Protein AF-A0A699ZB47-F1 (afdb_monomer)

Radius of gyration: 24.69 Å; Cα contacts (8 Å, |Δi|>4): 297; chains: 1; bounding box: 41×116×51 Å

Mean predicted aligned error: 14.56 Å

InterPro domains:
  IPR005161 Ku70/Ku80, N-terminal alpha/beta [PF03731] (96-243)
  IPR036465 von Willebrand factor A-like domain superfamily [G3DSA:3.40.50.410] (2-252)
  IPR036465 von Willebrand factor A-like domain superfamily [SSF53300] (8-45)
  IPR036465 von Willebrand factor A-like domain superfamily [SSF53300] (93-237)

Secondary structure (DSSP, 8-state):
---PPPTTS-PPPHHHHHHHHHHHHHHHHHHTT----EEEEEESBSS--SSTT----S--------------------PPP--S--SSSHHHHT---TTEEEEEEEE---HHHHHHHHH--HHHIIIII-B----SSHHHHHHHHHHHHHHHHHHHHHHHHHHHTT-SS-TT--EEEEEEES-S-TTTT--HHHHHHHHTTHHHHHHTTEEEEEEEGGGGTS---GGGTHHHHHHTS--TTTTS-PPP---------------

Foldseek 3Di:
DDPDDDPDDPDQDLLNVVLVVVLVVLVVQVVVVHPFWDWDKDFQKPDADLFQPDPPDDDDDDDDDDDDDDDDDDDDDDDDDPPPPPPFGVVSNVDPLQRMYTNGATDRRDPVSSVSSVPCDPVNCCVRINHLDQDPDDVSNLVSLVRLLSRLLSVLVVLLSSLVVPPPPDPDDAAEAEEEDQDLASNPPHDPVSLVSSLVSLVSCQVVLYQYHYDNSCVVPDPHHNVNRVVSSNVSHDHPVPSPPDPDCPDDDDDPDDDDDDD

pLDDT: mean 71.91, std 24.08, range [27.64, 96.56]

Nearest PDB structures (foldseek):
  7z6o-assembly1_A  TM=7.755E-01  e=4.680E-06  Homo sapiens
  6gym-assembly1_4  TM=5.882E-01  e=8.753E-01  Saccharomyces cerevisiae S288C

Structure (mmCIF, N/CA/C/O backbone):
data_AF-A0A699ZB47-F1
#
_entry.id   AF-A0A699ZB47-F1
#
loop_
_atom_site.group_PDB
_atom_site.id
_atom_site.type_symbol
_atom_site.label_atom_id
_atom_site.label_alt_id
_atom_site.label_comp_id
_atom_site.label_asym_id
_atom_site.label_entity_id
_atom_site.label_seq_id
_atom_site.pdbx_PDB_ins_code
_atom_site.Cartn_x
_atom_site.Cartn_y
_atom_site.Cartn_z
_atom_site.occupancy
_atom_site.B_iso_or_equiv
_atom_site.auth_seq_id
_atom_site.auth_comp_id
_atom_site.auth_asym_id
_atom_site.auth_atom_id
_atom_site.pdbx_PDB_model_num
ATOM 1 N N . MET A 1 1 ? -0.821 2.221 -10.371 1.00 46.12 1 MET A N 1
ATOM 2 C CA . MET A 1 1 ? -1.978 1.307 -10.329 1.00 46.12 1 MET A CA 1
ATOM 3 C C . MET A 1 1 ? -2.666 1.444 -11.663 1.00 46.12 1 MET A C 1
ATOM 5 O O . MET A 1 1 ? -3.006 2.562 -12.029 1.00 46.12 1 MET A O 1
ATOM 9 N N . ASP A 1 2 ? -2.734 0.370 -12.435 1.00 39.12 2 ASP A N 1
ATOM 10 C CA . ASP A 1 2 ? -3.211 0.452 -13.816 1.00 39.12 2 ASP A CA 1
ATOM 11 C C . ASP A 1 2 ? -4.747 0.450 -13.833 1.00 39.12 2 ASP A C 1
ATOM 13 O O . ASP A 1 2 ? -5.367 -0.376 -13.157 1.00 39.12 2 ASP A O 1
ATOM 17 N N . VAL A 1 3 ? -5.350 1.418 -14.527 1.00 47.44 3 VAL A N 1
ATOM 18 C CA . VAL A 1 3 ? -6.816 1.627 -14.600 1.00 47.44 3 VAL A CA 1
ATOM 19 C C . VAL A 1 3 ? -7.321 1.429 -16.038 1.00 47.44 3 VAL A C 1
ATOM 21 O O . VAL A 1 3 ? -8.485 1.681 -16.331 1.00 47.44 3 VAL A O 1
ATOM 24 N N . LEU A 1 4 ?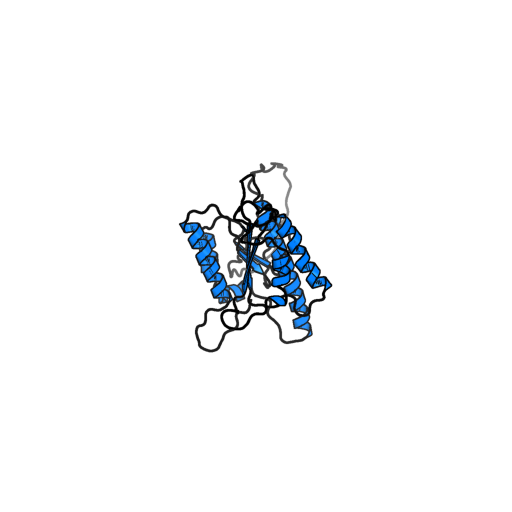 -6.473 0.972 -16.964 1.00 45.16 4 LEU A N 1
ATOM 25 C CA . LEU A 1 4 ? -6.870 0.879 -18.364 1.00 45.16 4 LEU A CA 1
ATOM 26 C C . LEU A 1 4 ? -7.748 -0.339 -18.667 1.00 45.16 4 LEU A C 1
ATOM 28 O O . LEU A 1 4 ? -7.496 -1.465 -18.241 1.00 45.16 4 LEU A O 1
ATOM 32 N N . ALA A 1 5 ? -8.807 -0.008 -19.401 1.00 41.84 5 ALA A N 1
ATOM 33 C CA . ALA A 1 5 ? -9.946 -0.811 -19.780 1.00 41.84 5 ALA A CA 1
ATOM 34 C C . ALA A 1 5 ? -9.561 -1.983 -20.687 1.00 41.84 5 ALA A C 1
ATOM 36 O O . ALA A 1 5 ? -8.857 -1.811 -21.681 1.00 41.84 5 ALA A O 1
ATOM 37 N N . GLY A 1 6 ? -10.087 -3.159 -20.352 1.00 35.66 6 GLY A N 1
ATOM 38 C CA . GLY A 1 6 ? -10.377 -4.176 -21.351 1.00 35.66 6 GLY A CA 1
ATOM 39 C C . GLY A 1 6 ? -11.653 -3.782 -22.088 1.00 35.66 6 GLY A C 1
ATOM 40 O O . GLY A 1 6 ? -12.606 -3.312 -21.465 1.00 35.66 6 GLY A O 1
ATOM 41 N N . ASP A 1 7 ? -11.637 -3.938 -23.406 1.00 39.62 7 ASP A N 1
ATOM 42 C CA . ASP A 1 7 ? -12.801 -3.805 -24.274 1.00 39.62 7 ASP A CA 1
ATOM 43 C C . ASP A 1 7 ? -13.998 -4.604 -23.723 1.00 39.62 7 ASP A C 1
ATOM 45 O O . ASP A 1 7 ? -13.881 -5.799 -23.473 1.00 39.62 7 ASP A O 1
ATOM 49 N N . GLU A 1 8 ? -15.127 -3.917 -23.533 1.00 43.22 8 GLU A N 1
ATOM 50 C CA . GLU A 1 8 ? -16.510 -4.433 -23.485 1.00 43.22 8 GLU A CA 1
ATOM 51 C C . GLU A 1 8 ? -16.790 -5.773 -22.762 1.00 43.22 8 GLU A C 1
ATOM 53 O O . GLU A 1 8 ? -17.693 -6.514 -23.148 1.00 43.22 8 GLU A O 1
ATOM 58 N N . ASP A 1 9 ? -16.105 -6.035 -21.651 1.00 41.41 9 ASP A N 1
ATOM 59 C CA . ASP A 1 9 ? -16.532 -6.990 -20.624 1.00 41.41 9 ASP A CA 1
ATOM 60 C C . ASP A 1 9 ? -16.293 -6.312 -19.266 1.00 41.41 9 ASP A C 1
ATOM 62 O O . ASP A 1 9 ? -15.168 -5.908 -18.967 1.00 41.41 9 ASP A O 1
ATOM 66 N N . GLU A 1 10 ? -17.353 -6.082 -18.481 1.00 46.50 10 GLU A N 1
ATOM 67 C CA . GLU A 1 10 ? -17.357 -5.330 -17.210 1.00 46.50 10 GLU A CA 1
ATOM 68 C C . GLU A 1 10 ? -16.556 -6.056 -16.105 1.00 46.50 10 GLU A C 1
ATOM 70 O O . GLU A 1 10 ? -17.083 -6.504 -15.087 1.00 46.50 10 GLU A O 1
ATOM 75 N N . GLY A 1 11 ? -15.248 -6.201 -16.302 1.00 56.66 11 GLY A N 1
ATOM 76 C CA . GLY A 1 11 ? -14.313 -6.716 -15.320 1.00 56.66 11 GLY A CA 1
ATOM 77 C C . GLY A 1 11 ? -13.978 -5.650 -14.282 1.00 56.66 11 GLY A C 1
ATOM 78 O O . GLY A 1 11 ? -13.599 -4.524 -14.608 1.00 56.66 11 GLY A O 1
ATOM 79 N N . GLN A 1 12 ? -14.076 -6.011 -13.004 1.00 73.44 12 GLN A N 1
ATOM 80 C CA . GLN A 1 12 ? -13.610 -5.174 -11.902 1.00 73.44 12 GLN A CA 1
ATOM 81 C C . GLN A 1 12 ? -12.100 -4.908 -12.055 1.00 73.44 12 GLN A C 1
ATOM 83 O O . GLN A 1 12 ? -11.303 -5.843 -12.149 1.00 73.44 12 GLN A O 1
ATOM 88 N N . THR A 1 13 ? -11.685 -3.638 -12.082 1.00 86.19 13 THR A N 1
ATOM 89 C CA . THR A 1 13 ? -10.258 -3.285 -12.185 1.00 86.19 13 THR A CA 1
ATOM 90 C C . THR A 1 13 ? -9.487 -3.738 -10.941 1.00 86.19 13 THR A C 1
ATOM 92 O O . THR A 1 13 ? -10.058 -3.910 -9.863 1.00 86.19 13 THR A O 1
ATOM 95 N N . CYS A 1 14 ? -8.158 -3.867 -11.039 1.00 88.69 14 CYS A N 1
ATOM 96 C CA . CYS A 1 14 ? -7.313 -4.143 -9.867 1.00 88.69 14 CYS A CA 1
ATOM 97 C C . CYS A 1 14 ? -7.503 -3.093 -8.756 1.00 88.69 14 CYS A C 1
ATOM 99 O O . CYS A 1 14 ? -7.496 -3.434 -7.574 1.00 88.69 14 CYS A O 1
ATOM 101 N N . TYR A 1 15 ? -7.710 -1.826 -9.134 1.00 90.62 15 TYR A N 1
ATOM 102 C CA . TYR A 1 15 ? -8.079 -0.760 -8.201 1.00 90.62 15 TYR A CA 1
ATOM 103 C C . TYR A 1 15 ? -9.371 -1.080 -7.455 1.00 90.62 15 TYR A C 1
ATOM 105 O O . TYR A 1 15 ? -9.382 -1.086 -6.225 1.00 90.62 15 TYR A O 1
ATOM 113 N N . GLU A 1 16 ? -10.431 -1.411 -8.186 1.00 91.44 16 GLU A N 1
ATOM 114 C CA . GLU A 1 16 ? -11.731 -1.714 -7.596 1.00 91.44 16 GLU A CA 1
ATOM 115 C C . GLU A 1 16 ? -11.699 -2.988 -6.737 1.00 91.44 16 GLU A C 1
ATOM 117 O O . GLU A 1 16 ? -12.350 -3.031 -5.695 1.00 91.44 16 GLU A O 1
ATOM 122 N N . LEU A 1 17 ? -10.902 -3.999 -7.104 1.00 91.44 17 LEU A N 1
ATOM 123 C CA . LEU A 1 17 ? -10.696 -5.206 -6.291 1.00 91.44 17 LEU A CA 1
ATOM 124 C C . LEU A 1 17 ? -10.021 -4.885 -4.951 1.00 91.44 17 LEU A C 1
ATOM 126 O O . LEU A 1 17 ? -10.497 -5.302 -3.894 1.00 91.44 17 LEU A O 1
ATOM 130 N N . ALA A 1 18 ? -8.929 -4.114 -4.976 1.00 93.81 18 ALA A N 1
ATOM 131 C CA . ALA A 1 18 ? -8.238 -3.702 -3.756 1.00 93.81 18 ALA A CA 1
ATOM 132 C C . ALA A 1 18 ? -9.134 -2.814 -2.880 1.00 93.81 18 ALA A C 1
ATOM 134 O O . ALA A 1 18 ? -9.218 -3.019 -1.669 1.00 93.81 18 ALA A O 1
ATOM 135 N N . LYS A 1 19 ? -9.844 -1.858 -3.494 1.00 94.44 19 LYS A N 1
ATOM 136 C CA . LYS A 1 19 ? -10.788 -0.972 -2.807 1.00 94.44 19 LYS A CA 1
ATOM 137 C C . LYS A 1 19 ? -11.875 -1.770 -2.095 1.00 94.44 19 LYS A C 1
ATOM 139 O O . LYS A 1 19 ? -12.112 -1.540 -0.911 1.00 94.44 19 LYS A O 1
ATOM 144 N N . GLN A 1 20 ? -12.479 -2.736 -2.786 1.00 94.25 20 GLN A N 1
ATOM 145 C CA . GLN A 1 20 ? -13.512 -3.602 -2.225 1.00 94.25 20 GLN A CA 1
ATOM 146 C C . GLN A 1 20 ? -12.986 -4.416 -1.034 1.00 94.25 20 GLN A C 1
ATOM 148 O O . GLN A 1 20 ? -13.609 -4.415 0.026 1.00 94.25 20 GLN A O 1
ATOM 153 N N . ALA A 1 21 ? -11.805 -5.032 -1.155 1.00 94.69 21 ALA A N 1
ATOM 154 C CA . ALA A 1 21 ? -11.200 -5.793 -0.060 1.00 94.69 21 ALA A CA 1
ATOM 155 C C . ALA A 1 21 ? -10.926 -4.923 1.183 1.00 94.69 21 ALA A C 1
ATOM 157 O O . ALA A 1 21 ? -11.171 -5.343 2.317 1.00 94.69 21 ALA A O 1
ATOM 158 N N . ILE A 1 22 ? -10.447 -3.689 0.985 1.00 96.00 22 ILE A N 1
ATOM 159 C CA . ILE A 1 22 ? -10.208 -2.739 2.080 1.00 96.00 22 ILE A CA 1
ATOM 160 C C . ILE A 1 22 ? -11.536 -2.298 2.713 1.00 96.00 22 ILE A C 1
ATOM 162 O O . ILE A 1 22 ? -11.634 -2.244 3.941 1.00 96.00 22 ILE A O 1
ATOM 166 N N . LEU A 1 23 ? -12.565 -2.019 1.905 1.00 95.69 23 LEU A N 1
ATOM 167 C CA . LEU A 1 23 ? -13.901 -1.655 2.386 1.00 95.69 23 LEU A CA 1
ATOM 168 C C . LEU A 1 23 ? -14.502 -2.757 3.258 1.00 95.69 23 LEU A C 1
ATOM 170 O O . LEU A 1 23 ? -14.918 -2.478 4.382 1.00 95.69 23 LEU A O 1
ATOM 174 N N . GLU A 1 24 ? -14.500 -3.999 2.780 1.00 95.62 24 GLU A N 1
ATOM 175 C CA . GLU A 1 24 ? -15.018 -5.150 3.523 1.00 95.62 24 GLU A CA 1
ATOM 176 C C . GLU A 1 24 ? -14.259 -5.360 4.835 1.00 95.62 24 GLU A C 1
ATOM 178 O O . GLU A 1 24 ? -14.866 -5.575 5.889 1.00 95.62 24 GLU A O 1
ATOM 183 N N . PHE A 1 25 ? -12.931 -5.219 4.808 1.00 94.69 25 PHE A N 1
ATOM 184 C CA . PHE A 1 25 ? -12.111 -5.280 6.012 1.00 94.69 25 PHE A CA 1
ATOM 185 C C . PHE A 1 25 ? -12.494 -4.187 7.022 1.00 94.69 25 PHE A C 1
ATOM 187 O O . PHE A 1 25 ? -12.727 -4.484 8.196 1.00 94.69 25 PHE A O 1
ATOM 194 N N . MET A 1 26 ? -12.603 -2.930 6.585 1.00 94.69 26 MET A N 1
ATOM 195 C CA . MET A 1 26 ? -12.964 -1.809 7.459 1.00 94.69 26 MET A CA 1
ATOM 196 C C . MET A 1 26 ? -14.383 -1.946 8.019 1.00 94.69 26 MET A C 1
ATOM 198 O O . MET A 1 26 ? -14.593 -1.708 9.209 1.00 94.69 26 MET A O 1
ATOM 202 N N . GLN A 1 27 ? -15.343 -2.366 7.194 1.00 94.88 27 GLN A N 1
ATOM 203 C CA . GLN A 1 27 ? -16.724 -2.620 7.607 1.00 94.88 27 GLN A CA 1
ATOM 204 C C . GLN A 1 27 ? -16.802 -3.755 8.631 1.00 94.88 27 GLN A C 1
ATOM 206 O O . GLN A 1 27 ? -17.465 -3.603 9.655 1.00 94.88 27 GLN A O 1
ATOM 211 N N . SER A 1 28 ? -16.078 -4.855 8.406 1.00 94.06 28 SER A N 1
ATOM 212 C CA . SER A 1 28 ? -15.992 -5.979 9.345 1.00 94.06 28 SER A CA 1
ATOM 213 C C . SER A 1 28 ? -15.428 -5.542 10.700 1.00 94.06 28 SER A C 1
ATOM 215 O O . SER A 1 28 ? -16.001 -5.839 11.751 1.00 94.06 28 SER A O 1
ATOM 217 N N . LYS A 1 29 ? -14.352 -4.744 10.698 1.00 92.12 29 LYS A N 1
ATOM 218 C CA . LYS A 1 29 ? -13.759 -4.194 11.926 1.00 92.12 29 LYS A CA 1
ATOM 219 C C . LYS A 1 29 ? -14.695 -3.229 12.657 1.00 92.12 29 LYS A C 1
ATOM 221 O O . LYS A 1 29 ? -14.773 -3.296 13.884 1.00 92.12 29 LYS A O 1
ATOM 226 N N . ALA A 1 30 ? -15.419 -2.380 11.926 1.00 90.75 30 ALA A N 1
ATOM 227 C CA . ALA A 1 30 ? -16.414 -1.475 12.496 1.00 90.75 30 ALA A CA 1
ATOM 228 C C . ALA A 1 30 ? -17.600 -2.243 13.108 1.00 90.75 30 ALA A C 1
ATOM 230 O O . ALA A 1 30 ? -17.993 -1.967 14.240 1.00 90.75 30 ALA A O 1
ATOM 231 N N . ALA A 1 31 ? -18.129 -3.246 12.400 1.00 91.19 31 ALA A N 1
ATOM 232 C CA . ALA A 1 31 ? -19.234 -4.083 12.869 1.00 91.19 31 ALA A CA 1
ATOM 233 C C . ALA A 1 31 ? -18.865 -4.892 14.122 1.00 91.19 31 ALA A C 1
ATOM 235 O O . ALA A 1 31 ? -19.687 -5.057 15.020 1.00 91.19 31 ALA A O 1
ATOM 236 N N . ALA A 1 32 ? -17.613 -5.348 14.213 1.00 91.31 32 ALA A N 1
ATOM 237 C CA . ALA A 1 32 ? -17.083 -6.039 15.385 1.00 91.31 32 ALA A CA 1
ATOM 238 C C . ALA A 1 32 ? -16.744 -5.105 16.565 1.00 91.31 32 ALA A C 1
ATOM 240 O O . ALA A 1 32 ? -16.257 -5.589 17.587 1.00 91.31 32 ALA A O 1
ATOM 241 N N . ALA A 1 33 ? -16.950 -3.786 16.432 1.00 86.06 33 ALA A N 1
ATOM 242 C CA . ALA A 1 33 ? -16.512 -2.775 17.397 1.00 86.06 33 ALA A CA 1
ATOM 243 C C . ALA A 1 33 ? -15.031 -2.945 17.800 1.00 86.06 33 ALA A C 1
ATOM 245 O O . ALA A 1 33 ? -14.665 -2.824 18.975 1.00 86.06 33 ALA A O 1
ATOM 246 N N . SER A 1 34 ? -14.178 -3.273 16.820 1.00 86.06 34 SER A N 1
ATOM 247 C CA . SER A 1 34 ? -12.754 -3.488 17.064 1.00 86.06 34 SER A CA 1
ATOM 248 C C . SER A 1 34 ? -12.070 -2.194 17.507 1.00 86.06 34 SER A C 1
ATOM 250 O O . SER A 1 34 ? -12.380 -1.106 17.025 1.00 86.06 34 SER A O 1
ATOM 252 N N . LYS A 1 35 ? -11.084 -2.328 18.398 1.00 86.88 35 LYS A N 1
ATOM 253 C CA . LYS A 1 35 ? -10.195 -1.226 18.794 1.00 86.88 35 LYS A CA 1
ATOM 254 C C . LYS A 1 35 ? -9.025 -1.031 17.827 1.00 86.88 35 LYS A C 1
ATOM 256 O O . LYS A 1 35 ? -8.218 -0.130 18.050 1.00 86.88 35 LYS A O 1
ATOM 261 N N . ASP A 1 36 ? -8.925 -1.871 16.799 1.00 88.19 36 ASP A N 1
ATOM 262 C CA . ASP A 1 36 ? -7.864 -1.797 15.800 1.00 88.19 36 ASP A CA 1
ATOM 263 C C . ASP A 1 36 ? -7.913 -0.455 15.063 1.00 88.19 36 ASP A C 1
ATOM 265 O O . ASP A 1 36 ? -8.973 -0.003 14.627 1.00 88.19 36 ASP A O 1
ATOM 269 N N . GLU A 1 37 ? -6.750 0.169 14.893 1.00 90.31 37 GLU A N 1
ATOM 270 C CA . GLU A 1 37 ? -6.609 1.342 14.037 1.00 90.31 37 GLU A CA 1
ATOM 271 C C . GLU A 1 37 ? -6.213 0.912 12.616 1.00 90.31 37 GLU A C 1
ATOM 273 O O . GLU A 1 37 ? -5.381 0.024 12.431 1.00 90.31 37 GLU A O 1
ATOM 278 N N . VAL A 1 38 ? -6.770 1.580 11.607 1.00 91.94 38 VAL A N 1
ATOM 279 C CA . VAL A 1 38 ? -6.517 1.336 10.182 1.00 91.94 38 VAL A CA 1
ATOM 280 C C . VAL A 1 38 ? -6.055 2.631 9.520 1.00 91.94 38 VAL A C 1
ATOM 282 O O . VAL A 1 38 ? -6.535 3.716 9.850 1.00 91.94 38 VAL A O 1
ATOM 285 N N . ALA A 1 39 ? -5.117 2.513 8.584 1.00 92.19 39 ALA A N 1
ATOM 286 C CA . ALA A 1 39 ? -4.717 3.577 7.670 1.00 92.19 39 ALA A CA 1
ATOM 287 C C . ALA A 1 39 ? -4.820 3.067 6.227 1.00 92.19 39 ALA A C 1
ATOM 289 O O . ALA A 1 39 ? -4.588 1.884 5.979 1.00 92.19 39 ALA A O 1
ATOM 290 N N . VAL A 1 40 ? -5.147 3.956 5.289 1.00 94.44 40 VAL A N 1
ATOM 291 C CA . VAL A 1 40 ? -5.221 3.653 3.852 1.00 94.44 40 VAL A CA 1
ATOM 292 C C . VAL A 1 40 ? -4.322 4.628 3.108 1.00 94.44 40 VAL A C 1
ATOM 294 O O . VAL A 1 40 ? -4.500 5.845 3.202 1.00 94.44 40 VAL A O 1
ATOM 297 N N . VAL A 1 41 ? -3.349 4.077 2.385 1.00 93.44 41 VAL A N 1
ATOM 298 C CA . VAL A 1 41 ? -2.295 4.824 1.698 1.00 93.44 41 VAL A CA 1
ATOM 299 C C . VAL A 1 41 ? -2.185 4.321 0.263 1.00 93.44 41 VAL A C 1
ATOM 301 O O . VAL A 1 41 ? -2.058 3.121 0.035 1.00 93.44 41 VAL A O 1
ATOM 304 N N . PHE A 1 42 ? -2.208 5.244 -0.692 1.00 93.25 42 PHE A N 1
ATOM 305 C CA . PHE A 1 42 ? -1.874 4.987 -2.087 1.00 93.25 42 PHE A CA 1
ATOM 306 C C . PHE A 1 42 ? -0.438 5.425 -2.356 1.00 93.25 42 PHE A C 1
ATOM 308 O O . PHE A 1 42 ? 0.022 6.428 -1.814 1.00 93.25 42 PHE A O 1
ATOM 315 N N . TYR A 1 43 ? 0.260 4.686 -3.210 1.00 92.75 43 TYR A N 1
ATOM 316 C CA . TYR A 1 43 ? 1.606 5.023 -3.662 1.00 92.75 43 TYR A CA 1
ATOM 317 C C . TYR A 1 43 ? 1.652 5.068 -5.189 1.00 92.75 43 TYR A C 1
ATOM 319 O O . TYR A 1 43 ? 0.756 4.560 -5.868 1.00 92.75 43 TYR A O 1
ATOM 327 N N . ASN A 1 44 ? 2.712 5.670 -5.720 1.00 91.38 44 ASN A N 1
ATOM 328 C CA . ASN A 1 44 ? 2.882 5.939 -7.145 1.00 91.38 44 ASN A CA 1
ATOM 329 C C . ASN A 1 44 ? 1.759 6.837 -7.707 1.00 91.38 44 ASN A C 1
ATOM 331 O O . ASN A 1 44 ? 1.190 6.586 -8.779 1.00 91.38 44 ASN A O 1
ATOM 335 N N . THR A 1 45 ? 1.411 7.869 -6.935 1.00 89.81 45 THR A N 1
ATOM 336 C CA . THR A 1 45 ? 0.363 8.844 -7.249 1.00 89.81 45 THR A CA 1
ATOM 337 C C . THR A 1 45 ? 0.935 10.145 -7.817 1.00 89.81 45 THR A C 1
ATOM 339 O O . THR A 1 45 ? 2.078 10.520 -7.541 1.00 89.81 45 THR A O 1
ATOM 342 N N . VAL A 1 46 ? 0.138 10.855 -8.625 1.00 85.75 46 VAL A N 1
ATOM 343 C CA . VAL A 1 46 ? 0.523 12.178 -9.158 1.00 85.75 46 VAL A CA 1
ATOM 344 C C . VAL A 1 46 ? 0.429 13.225 -8.052 1.00 85.75 46 VAL A C 1
ATOM 346 O O . VAL A 1 46 ? 1.366 13.991 -7.823 1.00 85.75 46 VAL A O 1
ATOM 349 N N . ARG A 1 47 ? -0.695 13.237 -7.330 1.00 81.31 47 ARG A N 1
ATOM 350 C CA . ARG A 1 47 ? -0.838 13.994 -6.089 1.00 81.31 47 ARG A CA 1
ATOM 351 C C . ARG A 1 47 ? -0.193 13.236 -4.947 1.00 81.31 47 ARG A C 1
ATOM 353 O O . ARG A 1 47 ? -0.393 12.037 -4.794 1.00 81.31 47 ARG A O 1
ATOM 360 N N . TYR A 1 48 ? 0.508 13.959 -4.096 1.00 75.44 48 TYR A N 1
ATOM 361 C CA . TYR A 1 48 ? 0.913 13.475 -2.788 1.00 75.44 48 TYR A CA 1
ATOM 362 C C . TYR A 1 48 ? 0.243 14.336 -1.724 1.00 75.44 48 TYR A C 1
ATOM 364 O O . TYR A 1 48 ? -0.057 15.510 -1.949 1.00 75.44 48 TYR A O 1
ATOM 372 N N . SER A 1 49 ? -0.055 13.730 -0.584 1.00 65.94 49 SER A N 1
ATOM 373 C CA . SER A 1 49 ? -0.688 14.437 0.523 1.00 65.94 49 SER A CA 1
ATOM 374 C C . SER A 1 49 ? 0.379 15.184 1.329 1.00 65.94 49 SER A C 1
ATOM 376 O O . SER A 1 49 ? 1.405 14.601 1.669 1.00 65.94 49 SER A O 1
ATOM 378 N N . LEU A 1 50 ? 0.135 16.463 1.642 1.00 51.38 50 LEU A N 1
ATOM 379 C CA . LEU A 1 50 ? 0.878 17.195 2.682 1.00 51.38 50 LEU A CA 1
ATOM 380 C C . LEU A 1 50 ? 0.279 16.977 4.084 1.00 51.38 50 LEU A C 1
ATOM 382 O O . LEU A 1 50 ? 0.941 17.263 5.072 1.00 51.38 50 LEU A O 1
ATOM 386 N N . ALA A 1 51 ? -0.952 16.460 4.161 1.00 44.66 51 ALA A N 1
ATOM 387 C CA . ALA A 1 51 ? -1.666 16.025 5.359 1.00 44.66 51 ALA A CA 1
ATOM 388 C C . ALA A 1 51 ? -3.018 15.419 4.936 1.00 44.66 51 ALA A C 1
ATOM 390 O O . ALA A 1 51 ? -3.639 15.877 3.970 1.00 44.66 51 ALA A O 1
ATOM 391 N N . ALA A 1 52 ? -3.526 14.428 5.673 1.00 38.97 52 ALA A N 1
ATOM 392 C CA . ALA A 1 52 ? -4.914 13.989 5.538 1.00 38.97 52 ALA A CA 1
ATOM 393 C C . ALA A 1 52 ? -5.846 15.128 6.000 1.00 38.97 52 ALA A C 1
ATOM 395 O O . ALA A 1 52 ? -6.039 15.323 7.199 1.00 38.97 52 ALA A O 1
ATOM 396 N N . GLY A 1 53 ? -6.391 15.897 5.055 1.00 38.81 53 GLY A N 1
ATOM 397 C CA . GLY A 1 53 ? -7.262 17.040 5.349 1.00 38.81 53 GLY A CA 1
ATOM 398 C C . GLY A 1 53 ? -7.705 17.843 4.129 1.00 38.81 53 GLY A C 1
ATOM 399 O O . GLY A 1 53 ? -8.849 18.282 4.097 1.00 38.81 53 GLY A O 1
ATOM 400 N N . ASP A 1 54 ? -6.873 17.952 3.094 1.00 32.84 54 ASP A N 1
ATOM 401 C CA . ASP A 1 54 ? -7.206 18.780 1.932 1.00 32.84 54 ASP A CA 1
ATOM 402 C C . ASP A 1 54 ? -7.737 17.929 0.777 1.00 32.84 54 ASP A C 1
ATOM 404 O O . ASP A 1 54 ? -6.999 17.483 -0.102 1.00 32.84 54 ASP A O 1
ATOM 408 N N . ILE A 1 55 ? -9.052 17.708 0.778 1.00 37.25 55 ILE A N 1
ATOM 409 C CA . ILE A 1 55 ? -9.781 17.507 -0.476 1.00 37.25 55 ILE A CA 1
ATOM 410 C C . ILE A 1 55 ? -10.025 18.918 -1.027 1.00 37.25 55 ILE A C 1
ATOM 412 O O . ILE A 1 55 ? -10.782 19.666 -0.399 1.00 37.25 55 ILE A O 1
ATOM 416 N N . PRO A 1 56 ? -9.420 19.333 -2.156 1.00 32.75 56 PRO A N 1
ATOM 417 C CA . PRO A 1 56 ? -9.845 20.558 -2.806 1.00 32.75 56 PRO A CA 1
ATOM 418 C C . PRO A 1 56 ? -11.271 20.328 -3.302 1.00 32.75 56 PRO A C 1
ATOM 420 O O . PRO A 1 56 ? -11.513 19.625 -4.278 1.00 32.75 56 PRO A O 1
ATOM 423 N N . SER A 1 57 ? -12.230 20.900 -2.579 1.00 32.84 57 SER A N 1
ATOM 424 C CA . SER A 1 57 ? -13.600 21.016 -3.060 1.00 32.84 57 SER A CA 1
ATOM 425 C C . SER A 1 57 ? -13.552 21.834 -4.348 1.00 32.84 57 SER A C 1
ATOM 427 O O . SER A 1 57 ? -12.991 22.931 -4.370 1.00 32.84 57 SER A O 1
ATOM 429 N N . GLY A 1 58 ? -14.066 21.262 -5.433 1.00 31.22 58 GLY A N 1
ATOM 430 C CA . GLY A 1 58 ? -14.038 21.872 -6.751 1.00 31.22 58 GLY A CA 1
ATOM 431 C C . GLY A 1 58 ? -14.660 23.271 -6.805 1.00 31.22 58 GLY A C 1
ATOM 432 O O . GLY A 1 58 ? -15.589 23.604 -6.074 1.00 31.22 58 GLY A O 1
ATOM 433 N N . SER A 1 59 ? -14.131 24.047 -7.753 1.00 36.88 59 SER A N 1
ATOM 434 C CA . SER A 1 59 ? -14.731 25.212 -8.414 1.00 36.88 59 SER A CA 1
ATOM 435 C C . SER A 1 59 ? -15.281 26.337 -7.526 1.00 36.88 59 SER A C 1
ATOM 437 O O . SER A 1 59 ? -16.451 26.359 -7.156 1.00 36.88 59 SER A O 1
ATOM 439 N N . GLY A 1 60 ? -14.452 27.362 -7.340 1.00 27.64 60 GLY A N 1
ATOM 440 C CA . GLY A 1 60 ? -14.874 28.711 -6.980 1.00 27.64 60 GLY A CA 1
ATOM 441 C C . GLY A 1 60 ? -14.014 29.710 -7.739 1.00 27.64 60 GLY A C 1
ATOM 442 O O . GLY A 1 60 ? -12.960 30.123 -7.269 1.00 27.64 60 GLY A O 1
ATOM 443 N N . SER A 1 61 ? -14.424 30.025 -8.964 1.00 39.44 61 SER A N 1
ATOM 444 C CA . SER A 1 61 ? -13.967 31.210 -9.679 1.00 39.44 61 SER A CA 1
ATOM 445 C C . SER A 1 61 ? -14.331 32.443 -8.860 1.00 39.44 61 SER A C 1
ATOM 447 O O . SER A 1 61 ? -15.517 32.686 -8.691 1.00 39.44 61 SER A O 1
ATOM 449 N N . ASP A 1 62 ? -13.348 33.218 -8.413 1.00 29.25 62 ASP A N 1
ATOM 450 C CA . ASP A 1 62 ? -13.555 34.637 -8.133 1.00 29.25 62 ASP A CA 1
ATOM 451 C C . ASP A 1 62 ? -12.255 35.411 -8.351 1.00 29.25 62 ASP A C 1
ATOM 453 O O . ASP A 1 62 ? -11.331 35.466 -7.540 1.00 29.25 62 ASP A O 1
ATOM 457 N N . SER A 1 63 ? -12.199 36.007 -9.531 1.00 34.62 63 SER A N 1
ATOM 458 C CA . SER A 1 63 ? -11.487 37.244 -9.786 1.00 34.62 63 SER A CA 1
ATOM 459 C C . SER A 1 63 ? -12.157 38.384 -9.015 1.00 34.62 63 SER A C 1
ATOM 461 O O . SER A 1 63 ? -13.283 38.721 -9.358 1.00 34.62 63 SER A O 1
ATOM 463 N N . ASP A 1 64 ? -11.468 39.031 -8.070 1.00 30.39 64 ASP A N 1
ATOM 464 C CA . ASP A 1 64 ? -11.283 40.489 -8.140 1.00 30.39 64 ASP A CA 1
ATOM 465 C C . ASP A 1 64 ? -10.304 41.062 -7.091 1.00 30.39 64 ASP A C 1
ATOM 467 O O . ASP A 1 64 ? -10.392 40.816 -5.894 1.00 30.39 64 ASP A O 1
ATOM 471 N N . ARG A 1 65 ? -9.413 41.900 -7.631 1.00 32.38 65 ARG A N 1
ATOM 472 C CA . ARG A 1 65 ? -8.894 43.191 -7.142 1.00 32.38 65 ARG A CA 1
ATOM 473 C C . ARG A 1 65 ? -8.195 43.359 -5.783 1.00 32.38 65 ARG A C 1
ATOM 475 O O . ARG A 1 65 ? -8.729 43.208 -4.695 1.00 32.38 65 ARG A O 1
ATOM 482 N N . SER A 1 66 ? -6.983 43.884 -5.946 1.00 31.91 66 SER A N 1
ATOM 483 C CA . SER A 1 66 ? -6.068 44.493 -4.988 1.00 31.91 66 SER A CA 1
ATOM 484 C C . SER A 1 66 ? -6.501 45.866 -4.434 1.00 31.91 66 SER A C 1
ATOM 486 O O . SER A 1 66 ? -7.295 46.565 -5.063 1.00 31.91 66 SER A O 1
ATOM 488 N N . VAL A 1 67 ? -5.754 46.274 -3.386 1.00 36.75 67 VAL A N 1
ATOM 489 C CA . VAL A 1 67 ? -5.481 47.642 -2.858 1.00 36.75 67 VAL A CA 1
ATOM 490 C C . VAL A 1 67 ? -6.469 48.066 -1.741 1.00 36.75 67 VAL A C 1
ATOM 492 O O . VAL A 1 67 ? -7.668 48.068 -1.969 1.00 36.75 67 VAL A O 1
ATOM 495 N N . ASP A 1 68 ? -6.087 48.311 -0.472 1.00 31.84 68 ASP A N 1
ATOM 496 C CA . ASP A 1 68 ? -5.206 49.381 0.043 1.00 31.84 68 ASP A CA 1
ATOM 497 C C . ASP A 1 68 ? -5.010 49.300 1.590 1.00 31.84 68 ASP A C 1
ATOM 499 O O . ASP A 1 68 ? -5.866 48.765 2.291 1.00 31.84 68 ASP A O 1
ATOM 503 N N . GLY A 1 69 ? -3.977 49.976 2.127 1.00 29.69 69 GLY A N 1
ATOM 504 C CA . GLY A 1 69 ? -4.124 50.784 3.361 1.00 29.69 69 GLY A CA 1
ATOM 505 C C . GLY A 1 69 ? -3.715 50.238 4.748 1.00 29.69 69 GLY A C 1
ATOM 506 O O . GLY A 1 69 ? -4.541 49.756 5.507 1.00 29.69 69 GLY A O 1
ATOM 507 N N . SER A 1 70 ? -2.449 50.473 5.116 1.00 33.25 70 SER A N 1
ATOM 508 C CA . SER A 1 70 ? -1.924 51.041 6.385 1.00 33.25 70 SER A CA 1
ATOM 509 C C . SER A 1 70 ? -2.684 50.917 7.731 1.00 33.25 70 SER A C 1
ATOM 511 O O . SER A 1 70 ? -3.770 51.467 7.879 1.00 33.25 70 SER A O 1
ATOM 513 N N . GLY A 1 71 ? -1.981 50.479 8.797 1.00 28.02 71 GLY A N 1
ATOM 514 C CA . GLY A 1 71 ? -2.165 51.058 10.148 1.00 28.02 71 GLY A CA 1
ATOM 515 C C . GLY A 1 71 ? -1.990 50.164 11.395 1.00 28.02 71 GLY A C 1
ATOM 516 O O . GLY A 1 71 ? -2.848 49.355 11.705 1.00 28.02 71 GLY A O 1
ATOM 517 N N . SER A 1 72 ? -0.945 50.470 12.179 1.00 32.06 72 SER A N 1
ATOM 518 C CA . SER A 1 72 ? -0.861 50.463 13.661 1.00 32.06 72 SER A CA 1
ATOM 519 C C . SER A 1 72 ? -0.970 49.168 14.501 1.00 32.06 72 SER A C 1
ATOM 521 O O . SER A 1 72 ? -2.042 48.634 14.749 1.00 32.06 72 SER A O 1
ATOM 523 N N . SER A 1 73 ? 0.178 48.827 15.108 1.00 33.31 73 SER A N 1
ATOM 524 C CA . SER A 1 73 ? 0.423 48.365 16.496 1.00 33.31 73 SER A CA 1
ATOM 525 C C . SER A 1 73 ? -0.758 48.399 17.485 1.00 33.31 73 SER A C 1
ATOM 527 O O . SER A 1 73 ? -1.347 49.466 17.622 1.00 33.31 73 SER A O 1
ATOM 529 N N . VAL A 1 74 ? -0.996 47.302 18.236 1.00 37.38 74 VAL A N 1
ATOM 530 C CA . VAL A 1 74 ? -0.963 47.224 19.723 1.00 37.38 74 VAL A CA 1
ATOM 531 C C . VAL A 1 74 ? -0.768 45.762 20.179 1.00 37.38 74 VAL A C 1
ATOM 533 O O . VAL A 1 74 ? -1.324 44.819 19.624 1.00 37.38 74 VAL A O 1
ATOM 536 N N . ASP A 1 75 ? 0.059 45.647 21.213 1.00 32.50 75 ASP A N 1
ATOM 537 C CA . ASP A 1 75 ? 0.445 44.523 22.065 1.00 32.50 75 ASP A CA 1
ATOM 538 C C . ASP A 1 75 ? -0.701 43.628 22.590 1.00 32.50 75 ASP A C 1
ATOM 540 O O . ASP A 1 75 ? -1.811 44.081 22.867 1.00 32.50 75 ASP A O 1
ATOM 544 N N . GLY A 1 76 ? -0.391 42.348 22.808 1.00 29.66 76 GLY A N 1
ATOM 545 C CA . GLY A 1 76 ? -1.352 41.359 23.297 1.00 29.66 76 GLY A CA 1
ATOM 546 C C . GLY A 1 76 ? -0.819 39.930 23.295 1.00 29.66 76 GLY A C 1
ATOM 547 O O . GLY A 1 76 ? -1.455 39.034 22.746 1.00 29.66 76 GLY A O 1
ATOM 548 N N . ARG A 1 77 ? 0.355 39.689 23.899 1.00 35.25 77 ARG A N 1
ATOM 549 C CA . ARG A 1 77 ? 0.864 38.327 24.149 1.00 35.25 77 ARG A CA 1
ATOM 550 C C . ARG A 1 77 ? -0.061 37.574 25.116 1.00 35.25 77 ARG A C 1
ATOM 552 O O . ARG A 1 77 ? 0.178 37.542 26.320 1.00 35.25 77 ARG A O 1
ATOM 559 N N . ARG A 1 78 ? -1.094 36.922 24.583 1.00 30.61 78 ARG A N 1
ATOM 560 C CA . ARG A 1 78 ? -1.703 35.733 25.187 1.00 30.61 78 ARG A CA 1
ATOM 561 C C . ARG A 1 78 ? -1.132 34.512 24.482 1.00 30.61 78 ARG A C 1
ATOM 563 O O . ARG A 1 78 ? -1.402 34.281 23.311 1.00 30.61 78 ARG A O 1
ATOM 570 N N . LEU A 1 79 ? -0.317 33.761 25.216 1.00 33.56 79 LEU A N 1
ATOM 571 C CA . LEU A 1 79 ? 0.060 32.398 24.861 1.00 33.56 79 LEU A CA 1
ATOM 572 C C . LEU A 1 79 ? -1.232 31.575 24.726 1.00 33.56 79 LEU A C 1
ATOM 574 O O . LEU A 1 79 ? -1.989 31.531 25.699 1.00 33.56 79 LEU A O 1
ATOM 578 N N . PRO A 1 80 ? -1.526 30.946 23.576 1.00 33.91 80 PRO A N 1
ATOM 579 C CA . PRO A 1 80 ? -2.583 29.955 23.535 1.00 33.91 80 PRO A CA 1
ATOM 580 C C . PRO A 1 80 ? -2.125 28.736 24.338 1.00 33.91 80 PRO A C 1
ATOM 582 O O . PRO A 1 80 ? -1.029 28.201 24.144 1.00 33.91 80 PRO A O 1
ATOM 585 N N . GLU A 1 81 ? -2.961 28.356 25.297 1.00 29.80 81 GLU A N 1
ATOM 586 C CA . GLU A 1 81 ? -2.785 27.179 26.130 1.00 29.80 81 GLU A CA 1
ATOM 587 C C . GLU A 1 81 ? -2.583 25.941 25.251 1.00 29.80 81 GLU A C 1
ATOM 589 O O . GLU A 1 81 ? -3.342 25.686 24.314 1.00 29.80 81 GLU A O 1
ATOM 594 N N . ARG A 1 82 ? -1.533 25.170 25.563 1.00 35.97 82 ARG A N 1
ATOM 595 C CA . ARG A 1 82 ? -1.284 23.839 25.004 1.00 35.97 82 ARG A CA 1
ATOM 596 C C . ARG A 1 82 ? -2.444 22.916 25.380 1.00 35.97 82 ARG A C 1
ATOM 598 O O . ARG A 1 82 ? -2.388 22.209 26.382 1.00 35.97 82 ARG A O 1
ATOM 605 N N . GLY A 1 83 ? -3.471 22.895 24.540 1.00 28.92 83 GLY A N 1
ATOM 606 C CA . GLY A 1 83 ? -4.375 21.764 24.419 1.00 28.92 83 GLY A CA 1
ATOM 607 C C . GLY A 1 83 ? -3.612 20.606 23.782 1.00 28.92 83 GLY A C 1
ATOM 608 O O . GLY A 1 83 ? -3.250 20.646 22.609 1.00 28.92 83 GLY A O 1
ATOM 609 N N . THR A 1 84 ? -3.317 19.581 24.573 1.00 38.03 84 THR A N 1
ATOM 610 C CA . THR A 1 84 ? -2.670 18.327 24.171 1.00 38.03 84 THR A CA 1
ATOM 611 C C . THR A 1 84 ? -3.577 17.495 23.258 1.00 38.03 84 THR A C 1
ATOM 613 O O . THR A 1 84 ? -4.158 16.504 23.691 1.00 38.03 84 THR A O 1
ATOM 616 N N . SER A 1 85 ? -3.703 17.901 21.994 1.00 35.00 85 SER A N 1
ATOM 617 C CA . SER A 1 85 ? -4.381 17.131 20.935 1.00 35.00 85 SER A CA 1
ATOM 618 C C . SER A 1 85 ? -3.692 17.270 19.562 1.00 35.00 85 SER A C 1
ATOM 620 O O . SER A 1 85 ? -4.313 17.033 18.530 1.00 35.00 85 SER A O 1
ATOM 622 N N . GLY A 1 86 ? -2.414 17.668 19.534 1.00 35.50 86 GLY A N 1
ATOM 623 C CA . GLY A 1 86 ? -1.651 17.958 18.307 1.00 35.50 86 GLY A CA 1
ATOM 624 C C . GLY A 1 86 ? -0.734 16.838 17.785 1.00 35.50 86 GLY A C 1
ATOM 625 O O . GLY A 1 86 ? 0.122 17.093 16.956 1.00 35.50 86 GLY A O 1
ATOM 626 N N . THR A 1 87 ? -0.824 15.591 18.256 1.00 44.41 87 THR A N 1
ATOM 627 C CA . THR A 1 87 ? 0.340 14.671 18.202 1.00 44.41 87 THR A CA 1
ATOM 628 C C . THR A 1 87 ? 0.330 13.537 17.166 1.00 44.41 87 THR A C 1
ATOM 630 O O . THR A 1 87 ? 1.113 12.603 17.305 1.00 44.41 87 THR A O 1
ATOM 633 N N . LYS A 1 88 ? -0.486 13.566 16.104 1.00 48.38 88 LYS A N 1
ATOM 634 C CA . LYS A 1 88 ? -0.456 12.479 15.087 1.00 48.38 88 LYS A CA 1
ATOM 635 C C . LYS A 1 88 ? -0.379 12.949 13.634 1.00 48.38 88 LYS A C 1
ATOM 637 O O . LYS A 1 88 ? 0.279 12.294 12.835 1.00 48.38 88 LYS A O 1
ATOM 642 N N . ILE A 1 89 ? -1.018 14.070 13.305 1.00 40.62 89 ILE A N 1
ATOM 643 C CA . ILE A 1 89 ? -1.019 14.629 11.943 1.00 40.62 89 ILE A CA 1
ATOM 644 C C . ILE A 1 89 ? 0.226 15.502 11.720 1.00 40.62 89 ILE A C 1
ATOM 646 O O . ILE A 1 89 ? 0.873 15.372 10.691 1.00 40.62 89 ILE A O 1
ATOM 650 N N . GLU A 1 90 ? 0.660 16.273 12.724 1.00 42.31 90 GLU A N 1
ATOM 651 C CA . GLU A 1 90 ? 1.828 17.166 12.614 1.00 42.31 90 GLU A CA 1
ATOM 652 C C . GLU A 1 90 ? 3.148 16.436 12.294 1.00 42.31 90 GLU A C 1
ATOM 654 O O . GLU A 1 90 ? 3.983 16.984 11.588 1.00 42.31 90 GLU A O 1
ATOM 659 N N . MET A 1 91 ? 3.325 15.172 12.710 1.00 45.53 91 MET A N 1
ATOM 660 C CA . MET A 1 91 ? 4.536 14.392 12.382 1.00 45.53 91 MET A CA 1
ATOM 661 C C . MET A 1 91 ? 4.587 13.897 10.927 1.00 45.53 91 MET A C 1
ATOM 663 O O . MET A 1 91 ? 5.668 13.591 10.430 1.00 45.53 91 MET A O 1
ATOM 667 N N . LEU A 1 92 ? 3.440 13.791 10.247 1.00 49.91 92 LEU A N 1
ATOM 668 C CA . LEU A 1 92 ? 3.384 13.485 8.812 1.00 49.91 92 LEU A CA 1
ATOM 669 C C . LEU A 1 92 ? 3.555 14.754 7.960 1.00 49.91 92 LEU A C 1
ATOM 671 O O . LEU A 1 92 ? 3.963 14.644 6.808 1.00 49.91 92 LEU A O 1
ATOM 675 N N . ASN A 1 93 ? 3.306 15.936 8.537 1.00 40.78 93 ASN A N 1
ATOM 676 C CA . ASN A 1 93 ? 3.366 17.227 7.844 1.00 40.78 93 ASN A CA 1
ATOM 677 C C . ASN A 1 93 ? 4.801 17.679 7.506 1.00 40.78 93 ASN A C 1
ATOM 679 O O . ASN A 1 93 ? 4.990 18.418 6.543 1.00 40.78 93 ASN A O 1
ATOM 683 N N . ASP A 1 94 ? 5.813 17.219 8.250 1.00 44.25 94 ASP A N 1
ATOM 684 C CA . ASP A 1 94 ? 7.231 17.535 7.986 1.00 44.25 94 ASP A CA 1
ATOM 685 C C . ASP A 1 94 ? 7.882 16.590 6.960 1.00 44.25 94 ASP A C 1
ATOM 687 O O . ASP A 1 94 ? 9.057 16.733 6.607 1.00 44.25 94 ASP A O 1
ATOM 691 N N . LEU A 1 95 ? 7.137 15.593 6.481 1.00 55.47 95 LEU A N 1
ATOM 692 C CA . LEU A 1 95 ? 7.672 14.520 5.666 1.00 55.47 95 LEU A CA 1
ATOM 693 C C . LEU A 1 95 ? 7.253 14.729 4.211 1.00 55.47 95 LEU A C 1
ATOM 695 O O . LEU A 1 95 ? 6.113 14.486 3.828 1.00 55.47 95 LEU A O 1
ATOM 699 N N . HIS A 1 96 ? 8.192 15.176 3.375 1.00 58.97 96 HIS A N 1
ATOM 700 C CA . HIS A 1 96 ? 7.992 15.151 1.931 1.00 58.97 96 HIS A CA 1
ATOM 701 C C . HIS A 1 96 ? 7.867 13.685 1.500 1.00 58.97 96 HIS A C 1
ATOM 703 O O . HIS A 1 96 ? 8.856 12.951 1.476 1.00 58.97 96 HIS A O 1
ATOM 709 N N . LEU A 1 97 ? 6.639 13.245 1.238 1.00 74.56 97 LEU A N 1
ATOM 710 C CA . LEU A 1 97 ? 6.310 11.887 0.824 1.00 74.56 97 LEU A CA 1
ATOM 711 C C . LEU A 1 97 ? 6.017 11.892 -0.680 1.00 74.56 97 LEU A C 1
ATOM 713 O O . LEU A 1 97 ? 4.849 11.955 -1.073 1.00 74.56 97 LEU A O 1
ATOM 717 N N . PRO A 1 98 ? 7.054 11.895 -1.541 1.00 80.69 98 PRO A N 1
ATOM 718 C CA . PRO A 1 98 ? 6.843 11.977 -2.976 1.00 80.69 98 PRO A CA 1
ATOM 719 C C . PRO A 1 98 ? 5.977 10.804 -3.429 1.00 80.69 98 PRO A C 1
ATOM 721 O O . PRO A 1 98 ? 6.228 9.654 -3.072 1.00 80.69 98 PRO A O 1
ATOM 724 N N . HIS A 1 99 ? 4.950 11.114 -4.219 1.00 89.19 99 HIS A N 1
ATOM 725 C CA . HIS A 1 99 ? 4.086 10.123 -4.865 1.00 89.19 99 HIS A CA 1
ATOM 726 C C . HIS A 1 99 ? 3.328 9.194 -3.904 1.00 89.19 99 HIS A C 1
ATOM 728 O O . HIS A 1 99 ? 2.984 8.070 -4.278 1.00 89.19 99 HIS A O 1
ATOM 734 N N . VAL A 1 100 ? 3.070 9.651 -2.675 1.00 90.50 100 VAL A N 1
ATOM 735 C CA . VAL A 1 100 ? 2.266 8.933 -1.681 1.00 90.50 100 VAL A CA 1
ATOM 736 C C . VAL A 1 100 ? 1.080 9.791 -1.252 1.00 90.50 100 VAL A C 1
ATOM 738 O O . VAL A 1 100 ? 1.227 10.943 -0.840 1.00 90.50 100 VAL A O 1
ATOM 741 N N . TYR A 1 101 ? -0.115 9.213 -1.307 1.00 89.31 101 TYR A N 1
ATOM 742 C CA . TYR A 1 101 ? -1.358 9.857 -0.906 1.00 89.31 101 TYR A CA 1
ATOM 743 C C . TYR A 1 101 ? -2.008 9.094 0.251 1.00 89.31 101 TYR A C 1
ATOM 745 O O . TYR A 1 101 ? -2.410 7.940 0.109 1.00 89.31 101 TYR A O 1
ATOM 753 N N . VAL A 1 102 ? -2.136 9.741 1.410 1.00 90.44 102 VAL A N 1
ATOM 754 C CA . VAL A 1 102 ? -2.807 9.168 2.584 1.00 90.44 102 VAL A CA 1
ATOM 755 C C . VAL A 1 102 ? -4.293 9.514 2.521 1.00 90.44 102 VAL A C 1
ATOM 757 O O . VAL A 1 102 ? -4.684 10.632 2.845 1.00 90.44 102 VAL A O 1
ATOM 760 N N . LEU A 1 103 ? -5.127 8.550 2.123 1.00 91.06 103 LEU A N 1
ATOM 761 C CA . LEU A 1 103 ? -6.582 8.732 2.076 1.00 91.06 103 LEU A CA 1
ATOM 762 C C . LEU A 1 103 ? -7.192 8.711 3.483 1.00 91.06 103 LEU A C 1
ATOM 764 O O . LEU A 1 103 ? -8.043 9.532 3.825 1.00 91.06 103 LEU A O 1
ATOM 768 N N . VAL A 1 104 ? -6.750 7.757 4.306 1.00 90.56 104 VAL A N 1
ATOM 769 C CA . VAL A 1 104 ? -7.220 7.584 5.683 1.00 90.56 104 VAL A CA 1
ATOM 770 C C . VAL A 1 104 ? -6.009 7.528 6.599 1.00 90.56 104 VAL A C 1
ATOM 772 O O . VAL A 1 104 ? -5.215 6.588 6.541 1.00 90.56 104 VAL A O 1
ATOM 775 N N . ALA A 1 105 ? -5.870 8.533 7.463 1.00 88.31 105 ALA A N 1
ATOM 776 C CA . ALA A 1 105 ? -4.876 8.514 8.526 1.00 88.31 105 ALA A CA 1
ATOM 777 C C . ALA A 1 105 ? -5.241 7.470 9.591 1.00 88.31 105 ALA A C 1
ATOM 779 O O . ALA A 1 105 ? -6.418 7.171 9.817 1.00 88.31 105 ALA A O 1
ATOM 780 N N . ARG A 1 106 ? -4.221 6.945 10.280 1.00 88.19 106 ARG A N 1
ATOM 781 C CA . ARG A 1 106 ? -4.389 5.867 11.256 1.00 88.19 106 ARG A CA 1
ATOM 782 C C . ARG A 1 106 ? -5.394 6.234 12.351 1.00 88.19 106 ARG A C 1
ATOM 784 O O . ARG A 1 106 ? -5.103 7.056 13.221 1.00 88.19 106 ARG A O 1
ATOM 791 N N . SER A 1 107 ? -6.548 5.581 12.310 1.00 89.00 107 SER A N 1
ATOM 792 C CA . SER A 1 107 ? -7.679 5.793 13.214 1.00 89.00 107 SER A CA 1
ATOM 793 C C . SER A 1 107 ? -8.555 4.540 13.260 1.00 89.00 107 SER A C 1
ATOM 795 O O . SER A 1 107 ? -8.434 3.669 12.401 1.00 89.00 107 SER A O 1
ATOM 797 N N . GLN A 1 108 ? -9.430 4.411 14.259 1.00 90.38 108 GLN A N 1
ATOM 798 C CA . GLN A 1 108 ? -10.425 3.334 14.243 1.00 90.38 108 GLN A CA 1
ATOM 799 C C . GLN A 1 108 ? -11.354 3.490 13.023 1.00 90.38 108 GLN A C 1
ATOM 801 O O . GLN A 1 108 ? -11.689 4.625 12.662 1.00 90.38 108 GLN A O 1
ATOM 806 N N . PRO A 1 109 ? -11.780 2.387 12.381 1.00 91.44 109 PRO A N 1
ATOM 807 C CA . PRO A 1 109 ? -12.744 2.437 11.289 1.00 91.44 109 PRO A CA 1
ATOM 808 C C . PRO A 1 109 ? -14.007 3.204 11.692 1.00 91.44 109 PRO A C 1
ATOM 810 O O . PRO A 1 109 ? -14.688 2.852 12.653 1.00 91.44 109 PRO A O 1
ATOM 813 N N . SER A 1 110 ? -14.317 4.262 10.947 1.00 90.44 110 SER A N 1
ATOM 814 C CA . SER A 1 110 ? -15.491 5.108 11.154 1.00 90.44 110 SER A CA 1
ATOM 815 C C . SER A 1 110 ? -16.360 5.119 9.902 1.00 90.44 110 SER A C 1
ATOM 817 O O . SER A 1 110 ? -15.878 4.850 8.799 1.00 90.44 110 SER A O 1
ATOM 819 N N . VAL A 1 111 ? -17.637 5.471 10.064 1.00 90.88 111 VAL A N 1
ATOM 820 C CA . VAL A 1 111 ? -18.569 5.623 8.935 1.00 90.88 111 VAL A CA 1
ATOM 821 C C . VAL A 1 111 ? -18.027 6.623 7.912 1.00 90.88 111 VAL A C 1
ATOM 823 O O . VAL A 1 111 ? -18.130 6.377 6.716 1.00 90.88 111 VAL A O 1
ATOM 826 N N . ASP A 1 112 ? -17.390 7.706 8.362 1.00 92.06 112 ASP A N 1
ATOM 827 C CA . ASP A 1 112 ? -16.838 8.724 7.467 1.00 92.06 112 ASP A CA 1
ATOM 828 C C . ASP A 1 112 ? -15.622 8.214 6.689 1.00 92.06 112 ASP A C 1
ATOM 830 O O . ASP A 1 112 ? -15.520 8.463 5.492 1.00 92.06 112 ASP A O 1
ATOM 834 N N . ASN A 1 113 ? -14.725 7.450 7.323 1.00 91.25 113 ASN A N 1
ATOM 835 C CA . ASN A 1 113 ? -13.582 6.853 6.626 1.00 91.25 113 ASN A CA 1
ATOM 836 C C . ASN A 1 113 ? -14.024 5.776 5.623 1.00 91.25 113 ASN A C 1
ATOM 838 O O . ASN A 1 113 ? -13.463 5.691 4.533 1.00 91.25 113 ASN A O 1
ATOM 842 N N . ILE A 1 114 ? -15.043 4.982 5.969 1.00 93.88 114 ILE A N 1
ATOM 843 C CA . ILE A 1 114 ? -15.640 3.996 5.057 1.00 93.88 114 ILE A CA 1
ATOM 844 C C . ILE A 1 114 ? -16.305 4.711 3.876 1.00 93.88 114 ILE A C 1
ATOM 846 O O . ILE A 1 114 ? -16.085 4.323 2.733 1.00 93.88 114 ILE A O 1
ATOM 850 N N . ARG A 1 115 ? -17.070 5.780 4.135 1.00 93.38 115 ARG A N 1
ATOM 851 C CA . ARG A 1 115 ? -17.726 6.581 3.095 1.00 93.38 115 ARG A CA 1
ATOM 852 C C . ARG A 1 115 ? -16.711 7.210 2.139 1.00 93.38 115 ARG A C 1
ATOM 854 O O . ARG A 1 115 ? -16.880 7.064 0.937 1.00 93.38 115 ARG A O 1
ATOM 861 N N . LYS A 1 116 ? -15.624 7.800 2.653 1.00 92.25 116 LYS A N 1
ATOM 862 C CA . LYS A 1 116 ? -14.530 8.355 1.830 1.00 92.25 116 LYS A CA 1
ATOM 863 C C . LYS A 1 116 ? -13.972 7.342 0.832 1.00 92.25 116 LYS A C 1
ATOM 865 O O . LYS A 1 116 ? -13.715 7.692 -0.311 1.00 92.25 116 LYS A O 1
ATOM 870 N N . LEU A 1 117 ? -13.759 6.099 1.266 1.00 92.50 117 LEU A N 1
ATOM 871 C CA . LEU A 1 117 ? -13.247 5.046 0.391 1.00 92.50 117 LEU A CA 1
ATOM 872 C C . LEU A 1 117 ? -14.320 4.525 -0.578 1.00 92.50 117 LEU A C 1
ATOM 874 O O . LEU A 1 117 ? -13.999 4.188 -1.711 1.00 92.50 117 LEU A O 1
ATOM 878 N N . LEU A 1 118 ? -15.583 4.470 -0.147 1.00 92.94 118 LEU A N 1
ATOM 879 C CA . LEU A 1 118 ? -16.710 4.029 -0.972 1.00 92.94 118 LEU A CA 1
ATOM 880 C C . LEU A 1 118 ? -16.996 5.005 -2.123 1.00 92.94 118 LEU A C 1
ATOM 882 O O . LEU A 1 118 ? -17.248 4.571 -3.243 1.00 92.94 118 LEU A O 1
ATOM 886 N N . GLU A 1 119 ? -16.953 6.306 -1.836 1.00 92.62 119 GLU A N 1
ATOM 887 C CA . GLU A 1 119 ? -17.243 7.383 -2.791 1.00 92.62 119 GLU A CA 1
ATOM 888 C C . GLU A 1 119 ? -16.098 7.629 -3.779 1.00 92.62 119 GLU A C 1
ATOM 890 O O . GLU A 1 119 ? -16.323 8.205 -4.837 1.00 92.62 119 GLU A O 1
ATOM 895 N N . LEU A 1 120 ? -14.884 7.161 -3.476 1.00 91.88 120 LEU A N 1
ATOM 896 C CA . LEU A 1 120 ? -13.742 7.281 -4.374 1.00 91.88 120 LEU A CA 1
ATOM 897 C C . LEU A 1 120 ? -13.849 6.242 -5.500 1.00 91.88 120 LEU A C 1
ATOM 899 O O . LEU A 1 120 ? -13.406 5.094 -5.381 1.00 91.88 120 LEU A O 1
ATOM 903 N N . SER A 1 121 ? -14.497 6.622 -6.599 1.00 91.25 121 SER A N 1
ATOM 904 C CA . SER A 1 121 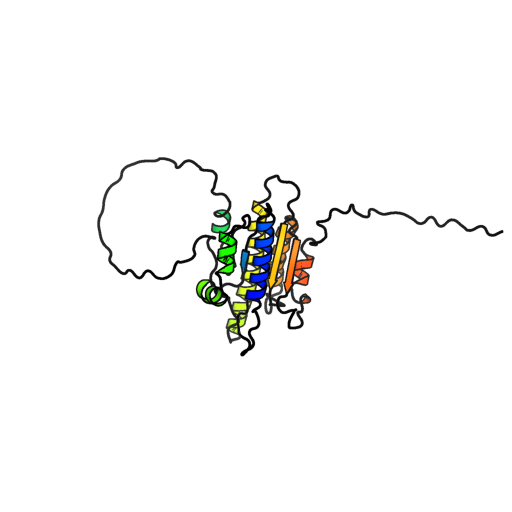? -14.550 5.799 -7.808 1.00 91.25 121 SER A CA 1
ATOM 905 C C . SER A 1 121 ? -13.183 5.751 -8.505 1.00 91.25 121 SER A C 1
ATOM 907 O O . SER A 1 121 ? -12.348 6.632 -8.304 1.00 91.25 121 SER A O 1
ATOM 909 N N . ALA A 1 122 ? -12.939 4.751 -9.360 1.00 89.38 122 ALA A N 1
ATOM 910 C CA . ALA A 1 122 ? -11.733 4.727 -10.196 1.00 89.38 122 ALA A CA 1
ATOM 911 C C . ALA A 1 122 ? -11.572 6.002 -11.050 1.00 89.38 122 ALA A C 1
ATOM 913 O O . ALA A 1 122 ? -10.457 6.490 -11.234 1.00 89.38 122 ALA A O 1
ATOM 914 N N . HIS A 1 123 ? -12.684 6.558 -11.539 1.00 87.88 123 HIS A N 1
ATOM 915 C CA . HIS A 1 123 ? -12.704 7.811 -12.291 1.00 87.88 123 HIS A CA 1
ATOM 916 C C . HIS A 1 123 ? -12.247 8.995 -11.426 1.00 87.88 123 HIS A C 1
ATOM 918 O O . HIS A 1 123 ? -11.343 9.732 -11.820 1.00 87.88 123 HIS A O 1
ATOM 924 N N . ASP A 1 124 ? -12.812 9.140 -10.227 1.00 89.38 124 ASP A N 1
ATOM 925 C CA . ASP A 1 124 ? -12.482 10.249 -9.324 1.00 89.38 124 ASP A CA 1
ATOM 926 C C . ASP A 1 124 ? -11.063 10.102 -8.775 1.00 89.38 124 ASP A C 1
ATOM 928 O O . ASP A 1 124 ? -10.310 11.068 -8.727 1.00 89.38 124 ASP A O 1
ATOM 932 N N . PHE A 1 125 ? -10.630 8.871 -8.484 1.00 90.00 125 PHE A N 1
ATOM 933 C CA . PHE A 1 125 ? -9.238 8.584 -8.153 1.00 90.00 125 PHE A CA 1
ATOM 934 C C . PHE A 1 125 ? -8.291 9.085 -9.246 1.00 90.00 125 PHE A C 1
ATOM 936 O O . PHE A 1 125 ? -7.310 9.761 -8.940 1.00 90.00 125 PHE A O 1
ATOM 943 N N . MET A 1 126 ? -8.565 8.779 -10.517 1.00 86.88 126 MET A N 1
ATOM 944 C CA . MET A 1 126 ? -7.693 9.186 -11.619 1.00 86.88 126 MET A CA 1
ATOM 945 C C . MET A 1 126 ? -7.686 10.701 -11.851 1.00 86.88 126 MET A C 1
ATOM 947 O O . MET A 1 126 ? -6.623 11.246 -12.151 1.00 86.88 126 MET A O 1
ATOM 951 N N . ASN A 1 127 ? -8.823 11.377 -11.679 1.00 85.75 127 ASN A N 1
ATOM 952 C CA . ASN A 1 127 ? -8.925 12.826 -11.868 1.00 85.75 127 ASN A CA 1
ATOM 953 C C . ASN A 1 127 ? -8.339 13.626 -10.698 1.00 85.75 127 ASN A C 1
ATOM 955 O O . ASN A 1 127 ? -7.621 14.605 -10.917 1.00 85.75 127 ASN A O 1
ATOM 959 N N . ASP A 1 128 ? -8.615 13.203 -9.464 1.00 86.12 128 ASP A N 1
ATOM 960 C CA . ASP A 1 128 ? -8.299 13.987 -8.271 1.00 86.12 128 ASP A CA 1
ATOM 961 C C . ASP A 1 128 ? -6.921 13.640 -7.699 1.00 86.12 128 ASP A C 1
ATOM 963 O O . ASP A 1 128 ? -6.208 14.530 -7.231 1.00 86.12 128 ASP A O 1
ATOM 967 N N . ILE A 1 129 ? -6.519 12.363 -7.754 1.00 88.19 129 ILE A N 1
ATOM 968 C CA . ILE A 1 129 ? -5.255 11.862 -7.183 1.00 88.19 129 ILE A CA 1
ATOM 969 C C . ILE A 1 129 ? -4.255 11.513 -8.291 1.00 88.19 129 ILE A C 1
ATOM 971 O O . ILE A 1 129 ? -3.094 11.931 -8.242 1.00 88.19 129 ILE A O 1
ATOM 975 N N . GLY A 1 130 ? -4.707 10.761 -9.292 1.00 85.00 130 GLY A N 1
ATOM 976 C CA . GLY A 1 130 ? -3.915 10.275 -10.415 1.00 85.00 130 GLY A CA 1
ATOM 977 C C . GLY A 1 130 ? -2.896 9.197 -10.034 1.00 85.00 130 GLY A C 1
ATOM 978 O O . GLY A 1 130 ? -2.416 9.113 -8.902 1.00 85.00 130 GLY A O 1
ATOM 979 N N . SER A 1 131 ? -2.497 8.392 -11.018 1.00 86.38 131 SER A N 1
ATOM 980 C CA . SER A 1 131 ? -1.372 7.459 -10.902 1.00 86.38 131 SER A CA 1
ATOM 981 C C . SER A 1 131 ? -0.307 7.798 -11.936 1.00 86.38 131 SER A C 1
ATOM 983 O O . SER A 1 131 ? -0.630 8.144 -13.071 1.00 86.38 131 SER A O 1
ATOM 985 N N . LEU A 1 132 ? 0.964 7.702 -11.546 1.00 82.19 132 LEU A N 1
ATOM 986 C CA . LEU A 1 132 ? 2.074 7.811 -12.485 1.00 82.19 132 LEU A CA 1
ATOM 987 C C . LEU A 1 132 ? 2.078 6.561 -13.379 1.00 82.19 132 LEU A C 1
ATOM 989 O O . LEU A 1 132 ? 2.501 5.488 -12.945 1.00 82.19 132 LEU A O 1
ATOM 993 N N . GLN A 1 133 ? 1.548 6.689 -14.597 1.00 69.94 133 GLN A N 1
ATOM 994 C CA . GLN A 1 133 ? 1.543 5.622 -15.602 1.00 69.94 133 GLN A CA 1
ATOM 995 C C . GLN A 1 133 ? 2.801 5.663 -16.468 1.00 69.94 133 GLN A C 1
ATOM 997 O O . GLN A 1 133 ? 3.375 6.735 -16.670 1.00 69.94 133 GLN A O 1
ATOM 1002 N N . ALA A 1 134 ? 3.174 4.500 -17.015 1.00 52.75 134 ALA A N 1
ATOM 1003 C CA . ALA A 1 134 ? 4.171 4.348 -18.075 1.00 52.75 134 ALA A CA 1
ATOM 1004 C C . ALA A 1 134 ? 3.810 5.242 -19.276 1.00 52.75 134 ALA A C 1
ATOM 1006 O O . ALA A 1 134 ? 2.791 5.034 -19.927 1.00 52.75 134 ALA A O 1
ATOM 1007 N N . GLY A 1 135 ? 4.619 6.266 -19.545 1.00 48.66 135 GLY A N 1
ATOM 1008 C CA . GLY A 1 135 ? 4.522 7.064 -20.764 1.00 48.66 135 GLY A CA 1
ATOM 1009 C C . GLY A 1 135 ? 5.239 6.373 -21.922 1.00 48.66 135 GLY A C 1
ATOM 1010 O O . GLY A 1 135 ? 6.211 5.646 -21.717 1.00 48.66 135 GLY A O 1
ATOM 1011 N N . GLU A 1 136 ? 4.790 6.617 -23.149 1.00 42.47 136 GLU A N 1
ATOM 1012 C CA . GLU A 1 136 ? 5.404 6.049 -24.348 1.00 42.47 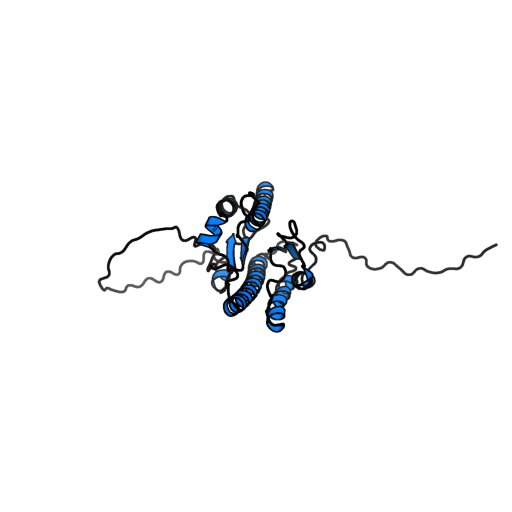136 GLU A CA 1
ATOM 1013 C C . GLU A 1 136 ? 6.731 6.764 -24.666 1.00 42.47 136 GLU A C 1
ATOM 1015 O O . GLU A 1 136 ? 6.765 7.835 -25.268 1.00 42.47 136 GLU A O 1
ATOM 1020 N N . GLY A 1 137 ? 7.854 6.181 -24.238 1.00 57.66 137 GLY A N 1
ATOM 1021 C CA . GLY A 1 137 ? 9.194 6.651 -24.602 1.00 57.66 137 GLY A CA 1
ATOM 1022 C C . GLY A 1 137 ? 10.283 6.225 -23.619 1.00 57.66 137 GLY A C 1
ATOM 1023 O O . GLY A 1 137 ? 10.079 6.219 -22.411 1.00 57.66 137 GLY A O 1
ATOM 1024 N N . GLN A 1 138 ? 11.480 5.909 -24.123 1.00 61.38 138 GLN A N 1
ATOM 1025 C CA . GLN A 1 138 ? 12.592 5.363 -23.323 1.00 61.38 138 GLN A CA 1
ATOM 1026 C C . GLN A 1 138 ? 13.022 6.278 -22.158 1.00 61.38 138 GLN A C 1
ATOM 1028 O O . GLN A 1 138 ? 13.208 5.805 -21.041 1.00 61.38 138 GLN A O 1
ATOM 1033 N N . GLN A 1 139 ? 13.121 7.592 -22.392 1.00 61.59 139 GLN A N 1
ATOM 1034 C CA . GLN A 1 139 ? 13.470 8.570 -21.348 1.00 61.59 139 GLN A CA 1
ATOM 1035 C C . GLN A 1 139 ? 12.351 8.751 -20.314 1.00 61.59 139 GLN A C 1
ATOM 1037 O O . GLN A 1 139 ? 12.617 8.964 -19.132 1.00 61.59 139 GLN A O 1
ATOM 1042 N N . GLN A 1 140 ? 11.095 8.650 -20.749 1.00 65.69 140 GLN A N 1
ATOM 1043 C CA . GLN A 1 140 ? 9.942 8.766 -19.865 1.00 65.69 140 GLN A CA 1
ATOM 1044 C C . GLN A 1 140 ? 9.801 7.512 -18.998 1.00 65.69 140 GLN A C 1
ATOM 1046 O O . GLN A 1 140 ? 9.543 7.626 -17.804 1.00 65.69 140 GLN A O 1
ATOM 1051 N N . GLN A 1 141 ? 10.089 6.334 -19.556 1.00 66.38 141 GLN A N 1
ATOM 1052 C CA . GLN A 1 141 ? 10.127 5.068 -18.830 1.00 66.38 141 GLN A CA 1
ATOM 1053 C C . GLN A 1 141 ? 11.173 5.074 -17.705 1.00 66.38 141 GLN A C 1
ATOM 1055 O O . GLN A 1 141 ? 10.884 4.617 -16.603 1.00 66.38 141 GLN A O 1
ATOM 1060 N N . GLU A 1 142 ? 12.369 5.617 -17.952 1.00 66.75 142 GLU A N 1
ATOM 1061 C CA . GLU A 1 142 ? 13.425 5.713 -16.934 1.00 66.75 142 GLU A CA 1
ATOM 1062 C C . GLU A 1 142 ? 13.046 6.683 -15.803 1.00 66.75 142 GLU A C 1
ATOM 1064 O O . GLU A 1 142 ? 13.191 6.354 -14.622 1.00 66.75 142 GLU A O 1
ATOM 1069 N N . ALA A 1 143 ? 12.489 7.850 -16.147 1.00 70.38 143 ALA A N 1
ATOM 1070 C CA . ALA A 1 143 ? 11.994 8.811 -15.163 1.00 70.38 143 ALA A CA 1
ATOM 1071 C C . ALA A 1 143 ? 10.871 8.217 -14.296 1.00 70.38 143 ALA A C 1
ATOM 1073 O O . ALA A 1 143 ? 10.866 8.394 -13.080 1.00 70.38 143 ALA A O 1
ATOM 1074 N N . LEU A 1 144 ? 9.957 7.461 -14.903 1.00 74.12 144 LEU A N 1
ATOM 1075 C CA . LEU A 1 144 ? 8.847 6.821 -14.202 1.00 74.12 144 LEU A CA 1
ATOM 1076 C C . LEU A 1 144 ? 9.296 5.657 -13.326 1.00 74.12 144 LEU A C 1
ATOM 1078 O O . LEU A 1 144 ? 8.808 5.526 -12.208 1.00 74.12 144 LEU A O 1
ATOM 1082 N N . ALA A 1 145 ? 10.254 4.851 -13.784 1.00 73.19 145 ALA A N 1
ATOM 1083 C CA . ALA A 1 145 ? 10.847 3.802 -12.963 1.00 73.19 145 ALA A CA 1
ATOM 1084 C C . ALA A 1 145 ? 11.543 4.397 -11.727 1.00 73.19 145 ALA A C 1
ATOM 1086 O O . ALA A 1 145 ? 11.427 3.861 -10.624 1.00 73.19 145 ALA A O 1
ATOM 1087 N N . LYS A 1 146 ? 12.215 5.546 -11.891 1.00 77.69 146 LYS A N 1
ATOM 1088 C CA . LYS A 1 146 ? 12.809 6.279 -10.770 1.00 77.69 146 LYS A CA 1
ATOM 1089 C C . LYS A 1 146 ? 11.733 6.780 -9.801 1.00 77.69 146 LYS A C 1
ATOM 1091 O O . LYS A 1 146 ? 11.855 6.557 -8.599 1.00 77.69 146 LYS A O 1
ATOM 1096 N N . SER A 1 147 ? 10.659 7.386 -10.310 1.00 83.12 147 SER A N 1
ATOM 1097 C CA . SER A 1 147 ? 9.534 7.826 -9.477 1.00 83.12 147 SER A CA 1
ATOM 1098 C C . SER A 1 147 ? 8.841 6.666 -8.758 1.00 83.12 147 SER A C 1
ATOM 1100 O O . SER A 1 147 ? 8.479 6.821 -7.597 1.00 83.12 147 SER A O 1
ATOM 1102 N N . ALA A 1 148 ? 8.700 5.496 -9.388 1.00 86.06 148 ALA A N 1
ATOM 1103 C CA . ALA A 1 148 ? 8.115 4.307 -8.767 1.00 86.06 148 ALA A CA 1
ATOM 1104 C C . ALA A 1 148 ? 8.976 3.779 -7.606 1.00 86.06 148 ALA A C 1
ATOM 1106 O O . ALA A 1 148 ? 8.444 3.431 -6.548 1.00 86.06 148 ALA A O 1
ATOM 1107 N N . ALA A 1 149 ? 10.302 3.787 -7.769 1.00 88.88 149 ALA A N 1
ATOM 1108 C CA . ALA A 1 149 ? 11.239 3.429 -6.709 1.00 88.88 149 ALA A CA 1
ATOM 1109 C C . ALA A 1 149 ? 11.169 4.396 -5.522 1.00 88.88 149 ALA A C 1
ATOM 1111 O O . ALA A 1 149 ? 11.052 3.966 -4.371 1.00 88.88 149 ALA A O 1
ATOM 1112 N N . GLU A 1 150 ? 11.179 5.700 -5.802 1.00 89.00 150 GLU A N 1
ATOM 1113 C CA . GLU A 1 150 ? 11.034 6.748 -4.789 1.00 89.00 150 GLU A CA 1
ATOM 1114 C C . GLU A 1 150 ? 9.676 6.657 -4.078 1.00 89.00 150 GLU A C 1
ATOM 1116 O O . GLU A 1 150 ? 9.624 6.753 -2.850 1.00 89.00 150 GLU A O 1
ATOM 1121 N N . ALA A 1 151 ? 8.597 6.387 -4.820 1.00 90.38 151 ALA A N 1
ATOM 1122 C CA . ALA A 1 151 ? 7.248 6.219 -4.291 1.00 90.38 151 ALA A CA 1
ATOM 1123 C C . ALA A 1 151 ? 7.141 5.021 -3.343 1.00 90.38 151 ALA A C 1
ATOM 1125 O O . ALA A 1 151 ? 6.567 5.141 -2.262 1.00 90.38 151 ALA A O 1
ATOM 1126 N N . LEU A 1 152 ? 7.693 3.864 -3.722 1.00 93.31 152 LEU A N 1
ATOM 1127 C CA . LEU A 1 152 ? 7.659 2.669 -2.881 1.00 93.31 152 LEU A CA 1
ATOM 1128 C C . LEU A 1 152 ? 8.505 2.855 -1.618 1.00 93.31 152 LEU A C 1
ATOM 1130 O O . LEU A 1 152 ? 8.054 2.543 -0.516 1.00 93.31 152 LEU A O 1
ATOM 1134 N N . HIS A 1 153 ? 9.704 3.421 -1.757 1.00 92.81 153 HIS A N 1
ATOM 1135 C CA . HIS A 1 153 ? 10.543 3.770 -0.615 1.00 92.81 153 HIS A CA 1
ATOM 1136 C C . HIS A 1 153 ? 9.831 4.745 0.339 1.00 92.81 153 HIS A C 1
ATOM 1138 O O . HIS A 1 153 ? 9.839 4.533 1.556 1.00 92.81 153 HIS A O 1
ATOM 1144 N N . ALA A 1 154 ? 9.177 5.782 -0.197 1.00 90.81 154 ALA A N 1
ATOM 1145 C CA . ALA A 1 154 ? 8.382 6.721 0.587 1.00 90.81 154 ALA A CA 1
ATOM 1146 C C . ALA A 1 154 ? 7.198 6.025 1.272 1.00 90.81 154 ALA A C 1
ATOM 1148 O O . ALA A 1 154 ? 6.997 6.231 2.463 1.00 90.81 154 ALA A O 1
ATOM 1149 N N . ALA A 1 155 ? 6.472 5.146 0.577 1.00 93.00 155 ALA A N 1
ATOM 1150 C CA . ALA A 1 155 ? 5.320 4.432 1.123 1.00 93.00 155 ALA A CA 1
ATOM 1151 C C . ALA A 1 155 ? 5.694 3.495 2.282 1.00 93.00 155 ALA A C 1
ATOM 1153 O O . ALA A 1 155 ? 5.014 3.484 3.310 1.00 93.00 155 ALA A O 1
ATOM 1154 N N . LEU A 1 156 ? 6.801 2.750 2.161 1.00 93.94 156 LEU A N 1
ATOM 1155 C CA . LEU A 1 156 ? 7.321 1.913 3.250 1.00 93.94 156 LEU A CA 1
ATOM 1156 C C . LEU A 1 156 ? 7.702 2.762 4.469 1.00 93.94 156 LEU A C 1
ATOM 1158 O O . LEU A 1 156 ? 7.443 2.381 5.614 1.00 93.94 156 LEU A O 1
ATOM 1162 N N . TRP A 1 157 ? 8.269 3.946 4.236 1.00 91.06 157 TRP A N 1
ATOM 1163 C CA . TRP A 1 157 ? 8.567 4.884 5.310 1.00 91.06 157 TRP A CA 1
ATOM 1164 C C . TRP A 1 157 ? 7.305 5.485 5.944 1.00 91.06 157 TRP A C 1
ATOM 1166 O O . TRP A 1 157 ? 7.211 5.546 7.170 1.00 91.06 157 TRP A O 1
ATOM 1176 N N . THR A 1 158 ? 6.299 5.852 5.147 1.00 88.81 158 THR A N 1
ATOM 1177 C CA . THR A 1 158 ? 4.985 6.281 5.645 1.00 88.81 158 THR A CA 1
ATOM 1178 C C . THR A 1 158 ? 4.371 5.204 6.531 1.00 88.81 158 THR A C 1
ATOM 1180 O O . THR A 1 158 ? 3.924 5.513 7.632 1.00 88.81 158 THR A O 1
ATOM 1183 N N . ALA A 1 159 ? 4.409 3.936 6.110 1.00 89.88 159 ALA A N 1
ATOM 1184 C CA . ALA A 1 159 ? 3.916 2.818 6.909 1.00 89.88 159 ALA A CA 1
ATOM 1185 C C . ALA A 1 159 ? 4.641 2.716 8.262 1.00 89.88 159 ALA A C 1
ATOM 1187 O O . ALA A 1 159 ? 3.984 2.599 9.299 1.00 89.88 159 ALA A O 1
ATOM 1188 N N . HIS A 1 160 ? 5.974 2.835 8.272 1.00 88.19 160 HIS A N 1
ATOM 1189 C CA . HIS A 1 160 ? 6.766 2.860 9.505 1.00 88.19 160 HIS A CA 1
ATOM 1190 C C . HIS A 1 160 ? 6.307 3.979 10.450 1.00 88.19 160 HIS A C 1
ATOM 1192 O O . HIS A 1 160 ? 5.955 3.702 11.596 1.00 88.19 160 HIS A O 1
ATOM 1198 N N . VAL A 1 161 ? 6.250 5.225 9.967 1.00 86.00 161 VAL A N 1
ATOM 1199 C CA . VAL A 1 161 ? 5.855 6.395 10.773 1.00 86.00 161 VAL A CA 1
ATOM 1200 C C . VAL A 1 161 ? 4.422 6.250 11.288 1.00 86.00 161 VAL A C 1
ATOM 1202 O O . VAL A 1 161 ? 4.159 6.459 12.478 1.00 86.00 161 VAL A O 1
ATOM 1205 N N . CYS A 1 162 ? 3.497 5.829 10.420 1.00 84.31 162 CYS A N 1
ATOM 1206 C CA . CYS A 1 162 ? 2.106 5.599 10.788 1.00 84.31 162 CYS A CA 1
ATOM 1207 C C . CYS A 1 162 ? 1.988 4.577 11.917 1.00 84.31 162 CYS A C 1
ATOM 1209 O O . CYS A 1 162 ? 1.207 4.805 12.835 1.00 84.31 162 CYS A O 1
ATOM 1211 N N . LEU A 1 163 ? 2.747 3.479 11.884 1.00 83.50 163 LEU A N 1
ATOM 1212 C CA . LEU A 1 163 ? 2.636 2.394 12.862 1.00 83.50 163 LEU A CA 1
ATOM 1213 C C . LEU A 1 163 ? 3.436 2.678 14.148 1.00 83.50 163 LEU A C 1
ATOM 1215 O O . LEU A 1 163 ? 2.948 2.378 15.242 1.00 83.50 163 LEU A O 1
ATOM 1219 N N . GLN A 1 164 ? 4.578 3.366 14.058 1.00 80.88 164 GLN A N 1
ATOM 1220 C CA . GLN A 1 164 ? 5.432 3.723 15.198 1.00 80.88 164 GLN A CA 1
ATOM 1221 C C . GLN A 1 164 ? 4.683 4.501 16.289 1.00 80.88 164 GLN A C 1
ATOM 1223 O O . GLN A 1 164 ? 4.789 4.170 17.472 1.00 80.88 164 GLN A O 1
ATOM 1228 N N . GLY A 1 165 ? 3.872 5.498 15.918 1.00 64.62 165 GLY A N 1
ATOM 1229 C CA . GLY A 1 165 ? 3.221 6.401 16.879 1.00 64.62 165 GLY A CA 1
ATOM 1230 C C . GLY A 1 165 ? 2.121 5.768 17.746 1.00 64.62 165 GLY A C 1
ATOM 1231 O O . GLY A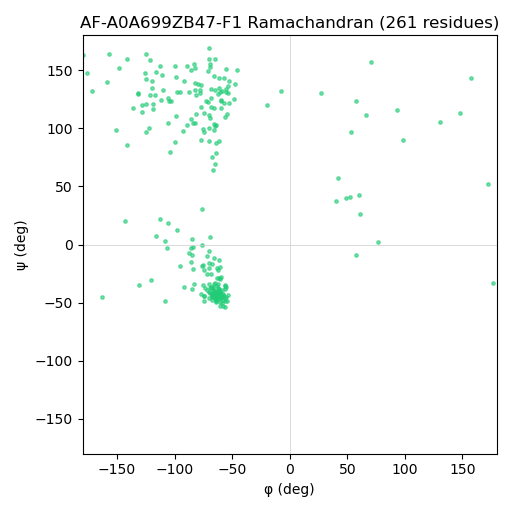 1 165 ? 1.332 6.487 18.345 1.00 64.62 165 GLY A O 1
ATOM 1232 N N . GLY A 1 166 ? 1.915 4.444 17.681 1.00 58.72 166 GLY A N 1
ATOM 1233 C CA . GLY A 1 166 ? 0.799 3.725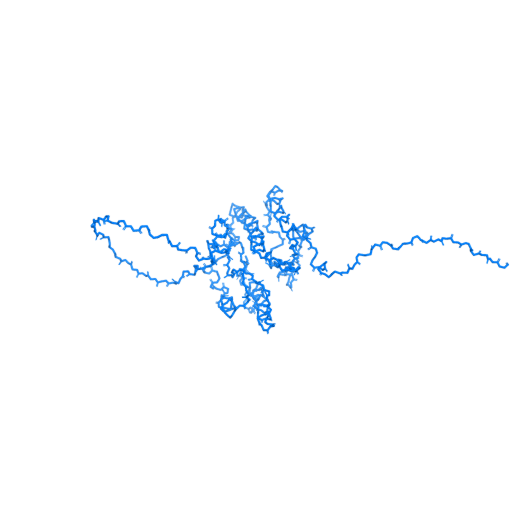 18.331 1.00 58.72 166 GLY A CA 1
ATOM 1234 C C . GLY A 1 166 ? 1.205 2.917 19.555 1.00 58.72 166 GLY A C 1
ATOM 1235 O O . GLY A 1 166 ? 0.352 2.349 20.227 1.00 58.72 166 GLY A O 1
ATOM 1236 N N . ARG A 1 167 ? 2.503 2.884 19.878 1.00 59.59 167 ARG A N 1
ATOM 1237 C CA . ARG A 1 167 ? 3.087 2.042 20.934 1.00 59.59 167 ARG A CA 1
ATOM 1238 C C . ARG A 1 167 ? 2.846 2.554 22.363 1.00 59.59 167 ARG A C 1
ATOM 1240 O O . ARG A 1 167 ? 3.661 2.331 23.255 1.00 59.59 167 ARG A O 1
ATOM 1247 N N . GLY A 1 168 ? 1.727 3.232 22.606 1.00 51.12 168 GLY A N 1
ATOM 1248 C CA . GLY A 1 168 ? 1.343 3.692 23.936 1.00 51.12 168 GLY A CA 1
ATOM 1249 C C . GLY A 1 168 ? 0.944 2.525 24.839 1.00 51.12 168 GLY A C 1
ATOM 1250 O O . GLY A 1 168 ? -0.225 2.170 24.872 1.00 51.12 168 GLY A O 1
ATOM 1251 N N . GLY A 1 169 ? 1.909 1.937 25.557 1.00 45.91 169 GLY A N 1
ATOM 1252 C CA . GLY A 1 169 ? 1.753 1.144 26.791 1.00 45.91 169 GLY A CA 1
ATOM 1253 C C . GLY A 1 169 ? 0.856 -0.106 26.784 1.00 45.91 169 GLY A C 1
ATOM 1254 O O . GLY A 1 169 ? 0.863 -0.843 27.768 1.00 45.91 169 GLY A O 1
ATOM 1255 N N . GLN A 1 170 ? 0.083 -0.371 25.731 1.00 47.31 170 GLN A N 1
ATOM 1256 C CA . GLN A 1 170 ? -0.822 -1.512 25.662 1.00 47.31 170 GLN A CA 1
ATOM 1257 C C . GLN A 1 170 ? -0.098 -2.749 25.130 1.00 47.31 170 GLN A C 1
ATOM 1259 O O . GLN A 1 170 ? 0.634 -2.705 24.141 1.00 47.31 170 GLN A O 1
ATOM 1264 N N . ALA A 1 171 ? -0.287 -3.852 25.848 1.00 47.44 171 ALA A N 1
ATOM 1265 C CA . ALA A 1 171 ? 0.334 -5.139 25.596 1.00 47.44 171 ALA A CA 1
ATOM 1266 C C . ALA A 1 171 ? 0.077 -5.639 24.162 1.00 47.44 171 ALA A C 1
ATOM 1268 O O . ALA A 1 171 ? -1.059 -5.629 23.701 1.00 47.44 171 ALA A O 1
ATOM 1269 N N . ARG A 1 172 ? 1.148 -6.113 23.505 1.00 52.62 172 ARG A N 1
ATOM 1270 C CA . ARG A 1 172 ? 1.146 -6.943 22.282 1.00 52.62 172 ARG A CA 1
ATOM 1271 C C . ARG A 1 172 ? 0.134 -6.522 21.201 1.00 52.62 172 ARG A C 1
ATOM 1273 O O . ARG A 1 172 ? -0.684 -7.323 20.763 1.00 52.62 172 ARG A O 1
ATOM 1280 N N . VAL A 1 173 ? 0.222 -5.276 20.738 1.00 62.72 173 VAL A N 1
ATOM 1281 C CA . VAL A 1 173 ? -0.413 -4.880 19.471 1.00 62.72 173 VAL A CA 1
ATOM 1282 C C . VAL A 1 173 ? 0.429 -5.448 18.327 1.00 62.72 173 VAL A C 1
ATOM 1284 O O . VAL A 1 173 ? 1.583 -5.046 18.170 1.00 62.72 173 VAL A O 1
ATOM 1287 N N . GLY A 1 174 ? -0.130 -6.395 17.571 1.00 74.62 174 GLY A N 1
ATOM 1288 C CA . GLY A 1 174 ? 0.444 -6.855 16.307 1.00 74.62 174 GLY A CA 1
ATOM 1289 C C . GLY A 1 174 ? 0.291 -5.761 15.256 1.00 74.62 174 GLY A C 1
ATOM 1290 O O . GLY A 1 174 ? -0.818 -5.278 15.017 1.00 74.62 174 GLY A O 1
ATOM 1291 N N . TYR A 1 175 ? 1.400 -5.314 14.671 1.00 86.44 175 TYR A N 1
ATOM 1292 C CA . TYR A 1 175 ? 1.378 -4.332 13.592 1.00 86.44 175 TYR A CA 1
ATOM 1293 C C . TYR A 1 175 ? 1.483 -5.072 12.265 1.00 86.44 175 TYR A C 1
ATOM 1295 O O . TYR A 1 175 ? 2.361 -5.915 12.088 1.00 86.44 175 TYR A O 1
ATOM 1303 N N . ARG A 1 176 ? 0.604 -4.741 11.319 1.00 90.44 176 ARG A N 1
ATOM 1304 C CA . ARG A 1 176 ? 0.578 -5.400 10.017 1.00 90.44 176 ARG A CA 1
ATOM 1305 C C . ARG A 1 176 ? 0.510 -4.392 8.887 1.00 90.44 176 ARG A C 1
ATOM 1307 O O . ARG A 1 176 ? -0.345 -3.508 8.885 1.00 90.44 176 ARG A O 1
ATOM 1314 N N . LEU A 1 177 ? 1.396 -4.568 7.920 1.00 93.75 177 LEU A N 1
ATOM 1315 C CA . LEU A 1 177 ? 1.359 -3.920 6.622 1.00 93.75 177 LEU A CA 1
ATOM 1316 C C . LEU A 1 177 ? 0.662 -4.858 5.631 1.00 93.75 177 LEU A C 1
ATOM 1318 O O . LEU A 1 177 ? 0.975 -6.044 5.565 1.00 93.75 177 LEU A O 1
ATOM 1322 N N . ILE A 1 178 ? -0.298 -4.336 4.873 1.00 95.88 178 ILE A N 1
ATOM 1323 C CA . ILE A 1 178 ? -0.955 -5.069 3.790 1.00 95.88 178 ILE A CA 1
ATOM 1324 C C . ILE A 1 178 ? -0.681 -4.311 2.497 1.00 95.88 178 ILE A C 1
ATOM 1326 O O . ILE A 1 178 ? -1.026 -3.135 2.393 1.00 95.88 178 ILE A O 1
ATOM 1330 N N . ILE A 1 179 ? -0.052 -4.974 1.532 1.00 96.06 179 ILE A N 1
ATOM 1331 C CA . ILE A 1 179 ? 0.304 -4.397 0.237 1.00 96.06 179 ILE A CA 1
ATOM 1332 C C . ILE A 1 179 ? -0.542 -5.063 -0.840 1.00 96.06 179 ILE A C 1
ATOM 1334 O O . ILE A 1 179 ? -0.503 -6.279 -1.008 1.00 96.06 179 ILE A O 1
ATOM 1338 N N . PHE A 1 180 ? -1.259 -4.244 -1.602 1.00 95.56 180 PHE A N 1
ATOM 1339 C CA . PHE A 1 180 ? -1.919 -4.652 -2.834 1.00 95.56 180 PHE A CA 1
ATOM 1340 C C . PHE A 1 180 ? -1.129 -4.082 -4.011 1.00 95.56 180 PHE A C 1
ATOM 1342 O O . PHE A 1 180 ? -0.877 -2.876 -4.055 1.00 95.56 180 PHE A O 1
ATOM 1349 N N . SER A 1 181 ? -0.728 -4.925 -4.962 1.00 93.00 181 SER A N 1
ATOM 1350 C CA . SER A 1 181 ? -0.035 -4.463 -6.168 1.00 93.00 181 SER A CA 1
ATOM 1351 C C . SER A 1 181 ? -0.351 -5.336 -7.372 1.00 93.00 181 SER A C 1
ATOM 1353 O O . SER A 1 181 ? -0.636 -6.523 -7.242 1.00 93.00 181 SER A O 1
ATOM 1355 N N . ASN A 1 182 ? -0.287 -4.739 -8.557 1.00 90.62 182 ASN A N 1
ATOM 1356 C CA . ASN A 1 182 ? -0.363 -5.432 -9.838 1.00 90.62 182 ASN A CA 1
ATOM 1357 C C . ASN A 1 182 ? 0.984 -5.464 -10.585 1.00 90.62 182 ASN A C 1
ATOM 1359 O O . ASN A 1 182 ? 1.044 -5.971 -11.705 1.00 90.62 182 ASN A O 1
ATOM 1363 N N . THR A 1 183 ? 2.050 -4.927 -9.985 1.00 89.94 183 THR A N 1
ATOM 1364 C CA . THR A 1 183 ? 3.383 -4.831 -10.591 1.00 89.94 183 THR A CA 1
ATOM 1365 C C . THR A 1 183 ? 4.303 -5.898 -10.008 1.00 89.94 183 THR A C 1
ATOM 1367 O O . THR A 1 183 ? 4.481 -5.941 -8.797 1.00 89.94 183 THR A O 1
ATOM 1370 N N . GLU A 1 184 ? 4.895 -6.741 -10.855 1.00 92.25 184 GLU A N 1
ATOM 1371 C CA . GLU A 1 184 ? 5.808 -7.825 -10.445 1.00 92.25 184 GLU A CA 1
ATOM 1372 C C . GLU A 1 184 ? 7.145 -7.276 -9.928 1.00 92.25 184 GLU A C 1
ATOM 1374 O O . GLU A 1 184 ? 7.578 -7.634 -8.837 1.00 92.25 184 GLU A O 1
ATOM 1379 N N . ASP A 1 185 ? 7.735 -6.321 -10.653 1.00 92.69 185 ASP A N 1
ATOM 1380 C CA . ASP A 1 185 ? 8.935 -5.593 -10.231 1.00 92.69 185 ASP A CA 1
ATOM 1381 C C . ASP A 1 185 ? 8.690 -4.074 -10.248 1.00 92.69 185 ASP A C 1
ATOM 1383 O O . ASP A 1 185 ? 8.801 -3.438 -11.302 1.00 92.69 185 ASP A O 1
ATOM 1387 N N . PRO A 1 186 ? 8.347 -3.453 -9.103 1.00 90.12 186 PRO A N 1
ATOM 1388 C CA . PRO A 1 186 ? 8.186 -2.001 -9.020 1.00 90.12 186 PRO A CA 1
ATOM 1389 C C . PRO A 1 186 ? 9.501 -1.237 -9.238 1.00 90.12 186 PRO A C 1
ATOM 1391 O O . PRO A 1 186 ? 9.467 -0.021 -9.412 1.00 90.12 186 PRO A O 1
ATOM 1394 N N . LEU A 1 187 ? 10.648 -1.927 -9.231 1.00 91.06 187 LEU A N 1
ATOM 1395 C CA . LEU A 1 187 ? 11.983 -1.358 -9.410 1.00 91.06 187 LEU A CA 1
ATOM 1396 C C . LEU A 1 187 ? 12.630 -1.812 -10.728 1.00 91.06 187 LEU A C 1
ATOM 1398 O O . LEU A 1 187 ? 13.858 -1.766 -10.865 1.00 91.06 187 LEU A O 1
ATOM 1402 N N . ALA A 1 188 ? 11.824 -2.241 -11.703 1.00 89.62 188 ALA A N 1
ATOM 1403 C CA . ALA A 1 188 ? 12.314 -2.634 -13.016 1.00 89.62 188 ALA A CA 1
ATOM 1404 C C . ALA A 1 188 ? 13.131 -1.497 -13.657 1.00 89.62 188 ALA A C 1
ATOM 1406 O O . ALA A 1 188 ? 12.717 -0.337 -13.681 1.00 89.62 188 ALA A O 1
ATOM 1407 N N . GLY A 1 189 ? 14.319 -1.824 -14.168 1.00 86.25 189 GLY A N 1
ATOM 1408 C CA . GLY A 1 189 ? 15.237 -0.846 -14.765 1.00 86.25 189 GLY A CA 1
ATOM 1409 C C . GLY A 1 189 ? 16.011 0.020 -13.763 1.00 86.25 189 GLY A C 1
ATOM 1410 O O . GLY A 1 189 ? 16.794 0.867 -14.187 1.00 86.25 189 GLY A O 1
ATOM 1411 N N . GLN A 1 190 ? 15.843 -0.184 -12.452 1.00 89.31 190 GLN A N 1
ATOM 1412 C CA . GLN A 1 190 ? 16.626 0.515 -11.430 1.00 89.31 190 GLN A CA 1
ATOM 1413 C C . GLN A 1 190 ? 17.981 -0.149 -11.170 1.00 89.31 190 GLN A C 1
ATOM 1415 O O . GLN A 1 190 ? 18.172 -1.352 -11.353 1.00 89.31 190 GLN A O 1
ATOM 1420 N N . THR A 1 191 ? 18.938 0.644 -10.686 1.00 92.06 191 THR A N 1
ATOM 1421 C CA . THR A 1 191 ? 20.256 0.139 -10.289 1.00 92.06 191 THR A CA 1
ATOM 1422 C C . THR A 1 191 ? 20.166 -0.733 -9.035 1.00 92.06 191 THR A C 1
ATOM 1424 O O . THR A 1 191 ? 19.294 -0.547 -8.185 1.00 92.06 191 THR A O 1
ATOM 1427 N N . ALA A 1 192 ? 21.134 -1.636 -8.853 1.00 93.31 192 ALA A N 1
ATOM 1428 C CA . ALA A 1 192 ? 21.238 -2.446 -7.636 1.00 93.31 192 ALA A CA 1
ATOM 1429 C C . ALA A 1 192 ? 21.318 -1.589 -6.357 1.00 93.31 192 ALA A C 1
ATOM 1431 O O . ALA A 1 192 ? 20.744 -1.951 -5.334 1.00 93.31 192 ALA A O 1
ATOM 1432 N N . SER A 1 193 ? 21.972 -0.421 -6.420 1.00 93.88 193 SER A N 1
ATOM 1433 C CA . SER A 1 193 ? 22.046 0.507 -5.286 1.00 93.88 193 SER A CA 1
ATOM 1434 C C . SER A 1 193 ? 20.685 1.103 -4.930 1.00 93.88 193 SER A C 1
ATOM 1436 O O . SER A 1 193 ? 20.375 1.225 -3.750 1.00 93.88 193 SER A O 1
ATOM 1438 N N . MET A 1 194 ? 19.864 1.457 -5.927 1.00 91.25 194 MET A N 1
ATOM 1439 C CA . MET A 1 194 ? 18.505 1.943 -5.683 1.00 91.25 194 MET A CA 1
ATOM 1440 C C . MET A 1 194 ? 17.625 0.823 -5.127 1.00 91.25 194 MET A C 1
ATOM 1442 O O . MET A 1 194 ? 16.912 1.036 -4.154 1.00 91.25 194 MET A O 1
ATOM 1446 N N . ARG A 1 195 ? 17.733 -0.395 -5.672 1.00 94.44 195 ARG A N 1
ATOM 1447 C CA . ARG A 1 195 ? 17.018 -1.565 -5.140 1.00 94.44 195 ARG A CA 1
ATOM 1448 C C . ARG A 1 195 ? 17.337 -1.815 -3.668 1.00 94.44 195 ARG A C 1
ATOM 1450 O O . ARG A 1 195 ? 16.416 -1.914 -2.861 1.00 94.44 195 ARG A O 1
ATOM 1457 N N . GLN A 1 196 ? 18.620 -1.822 -3.305 1.00 95.56 196 GLN A N 1
ATOM 1458 C CA . GLN A 1 196 ? 19.032 -1.955 -1.908 1.00 95.56 196 GLN A CA 1
ATOM 1459 C C . GLN A 1 196 ? 18.498 -0.803 -1.047 1.00 95.56 196 GLN A C 1
ATOM 1461 O O . GLN A 1 196 ? 17.994 -1.047 0.042 1.00 95.56 196 GLN A O 1
ATOM 1466 N N . HIS A 1 197 ? 18.530 0.433 -1.554 1.00 93.06 197 HIS A N 1
ATOM 1467 C CA . HIS A 1 197 ? 18.010 1.598 -0.837 1.00 93.06 197 HIS A CA 1
ATOM 1468 C C . HIS A 1 197 ? 16.517 1.472 -0.488 1.00 93.06 197 HIS A C 1
ATOM 1470 O O . HIS A 1 197 ? 16.110 1.848 0.612 1.00 93.06 197 HIS A O 1
ATOM 1476 N N . VAL A 1 198 ? 15.698 0.914 -1.388 1.00 94.50 198 VAL A N 1
ATOM 1477 C CA . VAL A 1 198 ? 14.286 0.610 -1.100 1.00 94.50 198 VAL A CA 1
ATOM 1478 C C . VAL A 1 198 ? 14.173 -0.506 -0.057 1.00 94.50 198 VAL A C 1
ATOM 1480 O O . VAL A 1 198 ? 13.442 -0.346 0.921 1.00 94.50 198 VAL A O 1
ATOM 1483 N N . LEU A 1 199 ? 14.913 -1.609 -0.222 1.00 96.31 199 LEU A N 1
ATOM 1484 C CA . LEU A 1 199 ? 14.888 -2.752 0.702 1.00 96.31 199 LEU A CA 1
ATOM 1485 C C . LEU A 1 199 ? 15.383 -2.398 2.111 1.00 96.31 199 LEU A C 1
ATOM 1487 O O . LEU A 1 199 ? 14.887 -2.949 3.091 1.00 96.31 199 LEU A O 1
ATOM 1491 N N . ASP A 1 200 ? 16.280 -1.422 2.254 1.00 94.50 200 ASP A N 1
ATOM 1492 C CA . ASP A 1 200 ? 16.750 -0.941 3.557 1.00 94.50 200 ASP A CA 1
ATOM 1493 C C . ASP A 1 200 ? 15.607 -0.369 4.422 1.00 94.50 200 ASP A C 1
ATOM 1495 O O . ASP A 1 200 ? 15.719 -0.333 5.653 1.00 94.50 200 ASP A O 1
ATOM 1499 N N . ARG A 1 201 ? 14.463 0.007 3.822 1.00 91.44 201 ARG A N 1
ATOM 1500 C CA . ARG A 1 201 ? 13.244 0.383 4.563 1.00 91.44 201 ARG A CA 1
ATOM 1501 C C . ARG A 1 201 ? 12.564 -0.785 5.267 1.00 91.44 201 ARG A C 1
ATOM 1503 O O . ARG A 1 201 ? 11.787 -0.540 6.189 1.00 91.44 201 ARG A O 1
ATOM 1510 N N . ALA A 1 202 ? 12.886 -2.027 4.915 1.00 93.75 202 ALA A N 1
ATOM 1511 C CA . ALA A 1 202 ? 12.406 -3.195 5.640 1.00 93.75 202 ALA A CA 1
ATOM 1512 C C . ALA A 1 202 ? 12.960 -3.246 7.071 1.00 93.75 202 ALA A C 1
ATOM 1514 O O . ALA A 1 202 ? 12.243 -3.639 7.984 1.00 93.75 202 ALA A O 1
ATOM 1515 N N . ARG A 1 203 ? 14.193 -2.773 7.315 1.00 93.44 203 ARG A N 1
ATOM 1516 C CA . ARG A 1 203 ? 14.819 -2.839 8.649 1.00 93.44 203 ARG A CA 1
ATOM 1517 C C . ARG A 1 203 ? 14.026 -2.071 9.722 1.00 93.44 203 ARG A C 1
ATOM 1519 O O . ARG A 1 203 ? 13.650 -2.695 10.710 1.00 93.44 203 ARG A O 1
ATOM 1526 N N . PRO A 1 204 ? 13.682 -0.779 9.547 1.00 90.25 204 PRO A N 1
ATOM 1527 C CA . PRO A 1 204 ?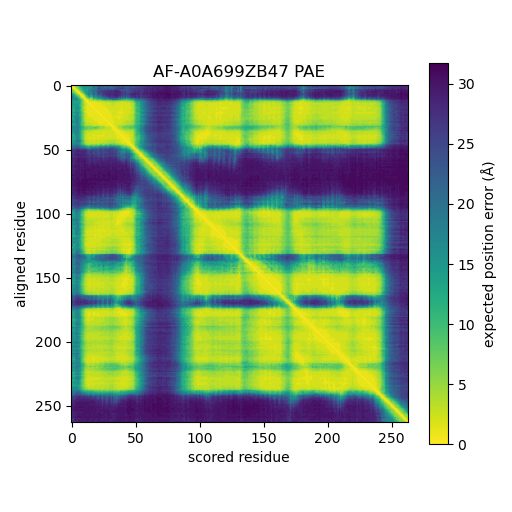 12.827 -0.077 10.507 1.00 90.25 204 PRO A CA 1
ATOM 1528 C C . PRO A 1 204 ? 11.441 -0.710 10.700 1.00 90.25 204 PRO A C 1
ATOM 1530 O O . PRO A 1 204 ? 10.833 -0.540 11.757 1.00 90.25 204 PRO A O 1
ATOM 1533 N N . LEU A 1 205 ? 10.905 -1.404 9.691 1.00 91.06 205 LEU A N 1
ATOM 1534 C CA . LEU A 1 205 ? 9.632 -2.121 9.802 1.00 91.06 205 LEU A CA 1
ATOM 1535 C C . LEU A 1 205 ? 9.788 -3.405 10.632 1.00 91.06 205 LEU A C 1
ATOM 1537 O O . LEU A 1 205 ? 9.002 -3.652 11.548 1.00 91.06 205 LEU A O 1
ATOM 1541 N N . HIS A 1 206 ? 10.850 -4.166 10.376 1.00 91.62 206 HIS A N 1
ATOM 1542 C CA . HIS A 1 206 ? 11.226 -5.358 11.127 1.00 91.62 206 HIS A CA 1
ATOM 1543 C C . HIS A 1 206 ? 11.513 -5.049 12.606 1.00 91.62 206 HIS A C 1
ATOM 1545 O O . HIS A 1 206 ? 11.027 -5.751 13.496 1.00 91.62 206 HIS A O 1
ATOM 1551 N N . ASP A 1 207 ? 12.236 -3.965 12.899 1.00 89.56 207 ASP A N 1
ATOM 1552 C CA . ASP A 1 207 ? 12.525 -3.524 14.274 1.00 89.56 207 ASP A CA 1
ATOM 1553 C C . ASP A 1 207 ? 11.238 -3.175 15.046 1.00 89.56 207 ASP A C 1
ATOM 1555 O O . ASP A 1 207 ? 11.142 -3.348 16.266 1.00 89.56 207 ASP A O 1
ATOM 1559 N N . LEU A 1 208 ? 10.202 -2.731 14.328 1.00 86.12 208 LEU A N 1
ATOM 1560 C CA . LEU A 1 208 ? 8.864 -2.518 14.874 1.00 86.12 208 LEU A CA 1
ATOM 1561 C C . LEU A 1 208 ? 7.994 -3.783 14.901 1.00 86.12 208 LEU A C 1
ATOM 1563 O O . LEU A 1 208 ? 6.837 -3.693 15.319 1.00 86.12 208 LEU A O 1
ATOM 1567 N N . GLN A 1 209 ? 8.543 -4.942 14.536 1.00 88.81 209 GLN A N 1
ATOM 1568 C CA . GLN A 1 209 ? 7.829 -6.215 14.440 1.00 88.81 209 GLN A CA 1
ATOM 1569 C C . GLN A 1 209 ? 6.568 -6.090 13.568 1.00 88.81 209 GLN A C 1
ATOM 1571 O O . GLN A 1 209 ? 5.501 -6.583 13.922 1.00 88.81 209 GLN A O 1
ATOM 1576 N N . ILE A 1 210 ? 6.680 -5.350 12.458 1.00 89.06 210 ILE A N 1
ATOM 1577 C CA . ILE A 1 210 ? 5.589 -5.170 11.500 1.00 89.06 210 ILE A CA 1
ATOM 1578 C C . ILE A 1 210 ? 5.622 -6.339 10.521 1.00 89.06 210 ILE A C 1
ATOM 1580 O O . ILE A 1 210 ? 6.503 -6.390 9.664 1.00 89.06 210 ILE A O 1
ATOM 1584 N N . SER A 1 211 ? 4.652 -7.247 10.624 1.00 90.50 211 SER A N 1
ATOM 1585 C CA . SER A 1 211 ? 4.459 -8.293 9.614 1.00 90.50 211 SER A CA 1
ATOM 1586 C C . SER A 1 211 ? 3.920 -7.687 8.317 1.00 90.50 211 SER A C 1
ATOM 1588 O O . SER A 1 211 ? 3.191 -6.690 8.342 1.00 90.50 211 SER A O 1
ATOM 1590 N N . CYS A 1 212 ? 4.252 -8.279 7.172 1.00 92.94 212 CYS A N 1
ATOM 1591 C CA . CYS A 1 212 ? 3.754 -7.831 5.873 1.00 92.94 212 CYS A CA 1
ATOM 1592 C C . CYS A 1 212 ? 2.966 -8.940 5.181 1.00 92.94 212 CYS A C 1
ATOM 1594 O O . CYS A 1 212 ? 3.396 -10.089 5.143 1.00 92.94 212 CYS A O 1
ATOM 1596 N N . ARG A 1 213 ? 1.804 -8.594 4.623 1.00 93.50 213 ARG A N 1
ATOM 1597 C CA . ARG A 1 213 ? 1.038 -9.462 3.723 1.00 93.50 213 ARG A CA 1
ATOM 1598 C C . ARG A 1 213 ? 0.947 -8.815 2.354 1.00 93.50 213 ARG A C 1
ATOM 1600 O O . ARG A 1 213 ? 0.528 -7.664 2.245 1.00 93.50 213 ARG A O 1
ATOM 1607 N N . PHE A 1 214 ? 1.299 -9.571 1.326 1.00 94.69 214 PHE A N 1
ATOM 1608 C CA . PHE A 1 214 ? 1.282 -9.119 -0.056 1.00 94.69 214 PHE A CA 1
ATOM 1609 C C . PHE A 1 214 ? 0.169 -9.814 -0.846 1.00 94.69 214 PHE A C 1
ATOM 1611 O O . PHE A 1 214 ? 0.010 -11.030 -0.765 1.00 94.69 214 PHE A O 1
ATOM 1618 N N . PHE A 1 215 ? -0.593 -9.032 -1.609 1.00 94.81 215 PHE A N 1
ATOM 1619 C CA . PHE A 1 215 ? -1.684 -9.496 -2.459 1.00 94.81 215 PHE A CA 1
ATOM 1620 C C . PHE A 1 215 ? -1.421 -9.083 -3.918 1.00 94.81 215 PHE A C 1
ATOM 1622 O O . PHE A 1 215 ? -1.665 -7.923 -4.279 1.00 94.81 215 PHE A O 1
ATOM 1629 N N . PRO A 1 216 ? -0.933 -10.009 -4.766 1.00 93.44 216 PRO A N 1
ATOM 1630 C CA . PRO A 1 216 ? -0.722 -9.753 -6.186 1.00 93.44 216 PRO A CA 1
ATOM 1631 C C . PRO A 1 216 ? -2.062 -9.762 -6.933 1.00 93.44 216 PRO A C 1
ATOM 1633 O O . PRO A 1 216 ? -2.606 -10.811 -7.270 1.00 93.44 216 PRO A O 1
ATOM 1636 N N . LEU A 1 217 ? -2.611 -8.579 -7.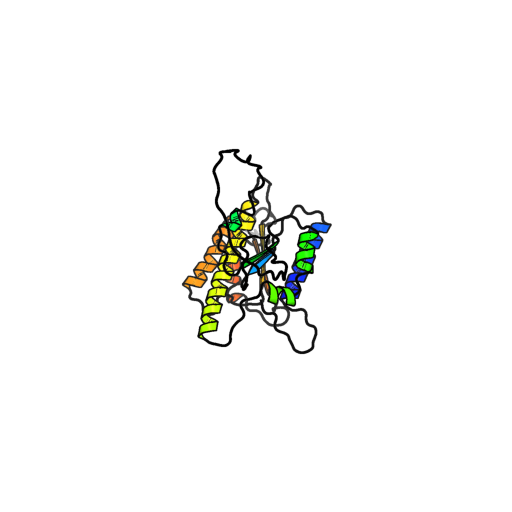206 1.00 90.12 217 LEU A N 1
ATOM 1637 C CA . LEU A 1 217 ? -3.982 -8.405 -7.708 1.00 90.12 217 LEU A CA 1
ATOM 1638 C C . LEU A 1 217 ? -4.223 -9.063 -9.076 1.00 90.12 217 LEU A C 1
ATOM 1640 O O . LEU A 1 217 ? -5.310 -9.569 -9.337 1.00 90.12 217 LEU A O 1
ATOM 1644 N N . VAL A 1 218 ? -3.208 -9.088 -9.943 1.00 86.44 218 VAL A N 1
ATOM 1645 C CA . VAL A 1 218 ? -3.311 -9.677 -11.292 1.00 86.44 218 VAL A CA 1
ATOM 1646 C C . VAL A 1 218 ? -3.077 -11.185 -11.316 1.00 86.44 218 VAL A C 1
ATOM 1648 O O . VAL A 1 218 ? -3.350 -11.805 -12.341 1.00 86.44 218 VAL A O 1
ATOM 1651 N N . ALA A 1 219 ? -2.629 -11.787 -10.206 1.00 82.69 219 ALA A N 1
ATOM 1652 C CA . ALA A 1 219 ? -2.368 -13.226 -10.127 1.00 82.69 219 ALA A CA 1
ATOM 1653 C C . ALA A 1 219 ? -3.633 -14.074 -10.348 1.00 82.69 219 ALA A C 1
ATOM 1655 O O . ALA A 1 219 ? -3.547 -15.238 -10.728 1.00 82.69 219 ALA A O 1
ATOM 1656 N N . ALA A 1 220 ? -4.814 -13.482 -10.137 1.00 75.56 220 ALA A N 1
ATOM 1657 C CA . ALA A 1 220 ? -6.096 -14.120 -10.420 1.00 75.56 220 ALA A CA 1
ATOM 1658 C C . ALA A 1 220 ? -6.371 -14.296 -11.926 1.00 75.56 220 ALA A C 1
ATOM 1660 O O . ALA A 1 220 ? -7.203 -15.119 -12.298 1.00 75.56 220 ALA A O 1
ATOM 1661 N N . VAL A 1 221 ? -5.694 -13.524 -12.784 1.00 82.56 221 VAL A N 1
ATOM 1662 C CA . VAL A 1 221 ? -5.980 -13.445 -14.227 1.00 82.56 221 VAL A CA 1
ATOM 1663 C C . VAL A 1 221 ? -4.777 -13.862 -15.076 1.00 82.56 221 VAL A C 1
ATOM 1665 O O . VAL A 1 221 ? -4.948 -14.414 -16.161 1.00 82.56 221 VAL A O 1
ATOM 1668 N N . ARG A 1 222 ? -3.549 -13.639 -14.594 1.00 86.56 222 ARG A N 1
ATOM 1669 C CA . ARG A 1 222 ? -2.306 -14.037 -15.270 1.00 86.56 222 ARG A CA 1
ATOM 1670 C C . ARG A 1 222 ? -1.259 -14.533 -14.270 1.00 86.56 222 ARG A C 1
ATOM 1672 O O . ARG A 1 222 ? -1.337 -14.162 -13.102 1.00 86.56 222 ARG A O 1
ATOM 1679 N N . PRO A 1 223 ? -0.250 -15.312 -14.706 1.00 90.69 223 PRO A N 1
ATOM 1680 C CA . PRO A 1 223 ? 0.912 -15.604 -13.873 1.00 90.69 223 PRO A CA 1
ATOM 1681 C C . PRO A 1 223 ? 1.547 -14.317 -13.335 1.00 90.69 223 PRO A C 1
ATOM 1683 O O . PRO A 1 223 ? 1.617 -13.317 -14.054 1.00 90.69 223 PRO A O 1
ATOM 1686 N N . PHE A 1 224 ? 1.985 -14.367 -12.080 1.00 92.62 224 PHE A N 1
ATOM 1687 C CA . PHE A 1 224 ? 2.646 -13.268 -11.389 1.00 92.62 224 PHE A CA 1
ATOM 1688 C C . PHE A 1 224 ? 3.954 -13.775 -10.786 1.00 92.62 224 PHE A C 1
ATOM 1690 O O . PHE A 1 224 ? 3.928 -14.686 -9.957 1.00 92.62 224 PHE A O 1
ATOM 1697 N N . ASP A 1 225 ? 5.077 -13.190 -11.192 1.00 94.75 225 ASP A N 1
ATOM 1698 C CA . ASP A 1 225 ? 6.397 -13.524 -10.662 1.00 94.75 225 ASP A CA 1
ATOM 1699 C C . ASP A 1 225 ? 6.779 -12.602 -9.494 1.00 94.75 225 ASP A C 1
ATOM 1701 O O . ASP A 1 225 ? 7.241 -11.474 -9.675 1.00 94.75 225 ASP A O 1
ATOM 1705 N N . SER A 1 226 ? 6.576 -13.084 -8.265 1.00 94.69 226 SER A N 1
ATOM 1706 C CA . SER A 1 226 ? 6.961 -12.357 -7.051 1.00 94.69 226 SER A CA 1
ATOM 1707 C C . SER A 1 226 ? 8.466 -12.393 -6.776 1.00 94.69 226 SER A C 1
ATOM 1709 O O . SER A 1 226 ? 8.964 -11.526 -6.050 1.00 94.69 226 SER A O 1
ATOM 1711 N N . THR A 1 227 ? 9.202 -13.320 -7.401 1.00 96.31 227 THR A N 1
ATOM 1712 C CA . THR A 1 227 ? 10.647 -13.488 -7.191 1.00 96.31 227 THR A CA 1
ATOM 1713 C C . THR A 1 227 ? 11.455 -12.309 -7.732 1.00 96.31 227 THR A C 1
ATOM 1715 O O . THR A 1 227 ? 12.597 -12.102 -7.330 1.00 96.31 227 THR A O 1
ATOM 1718 N N . LEU A 1 228 ? 10.858 -11.485 -8.602 1.00 94.69 228 LEU A N 1
ATOM 1719 C CA . LEU A 1 228 ? 11.517 -10.307 -9.161 1.00 94.69 228 LEU A CA 1
ATOM 1720 C C . LEU A 1 228 ? 11.776 -9.203 -8.126 1.00 94.69 228 LEU A C 1
ATOM 1722 O O . LEU A 1 228 ? 12.675 -8.386 -8.333 1.00 94.69 228 LEU A O 1
ATOM 1726 N N . PHE A 1 229 ? 11.001 -9.130 -7.038 1.00 95.75 229 PHE A N 1
ATOM 1727 C CA . PHE A 1 229 ? 11.197 -8.113 -5.996 1.00 95.75 229 PHE A CA 1
ATOM 1728 C C . PHE A 1 229 ? 10.494 -8.426 -4.670 1.00 95.75 229 PHE A C 1
ATOM 1730 O O . PHE A 1 229 ? 11.064 -8.211 -3.601 1.00 95.75 229 PHE A O 1
ATOM 1737 N N . TRP A 1 230 ? 9.235 -8.861 -4.714 1.00 96.19 230 TRP A N 1
ATOM 1738 C CA . TRP A 1 230 ? 8.403 -8.945 -3.511 1.00 96.19 230 TRP A CA 1
ATOM 1739 C C . TRP A 1 230 ? 8.909 -9.989 -2.519 1.00 96.19 230 TRP A C 1
ATOM 1741 O O . TRP A 1 230 ? 8.876 -9.726 -1.319 1.00 96.19 230 TRP A O 1
ATOM 1751 N N . ASP A 1 231 ? 9.431 -11.117 -3.002 1.00 96.12 231 ASP A N 1
ATOM 1752 C CA . ASP A 1 231 ? 9.997 -12.163 -2.146 1.00 96.12 231 ASP A CA 1
ATOM 1753 C C . ASP A 1 231 ? 11.197 -11.644 -1.334 1.00 96.12 231 ASP A C 1
ATOM 1755 O O . ASP A 1 231 ? 11.272 -11.897 -0.130 1.00 96.12 231 ASP A O 1
ATOM 1759 N N . ASP A 1 232 ? 12.075 -10.839 -1.948 1.00 96.56 232 ASP A N 1
ATOM 1760 C CA . ASP A 1 232 ? 13.209 -10.202 -1.261 1.00 96.56 232 ASP A CA 1
ATOM 1761 C C . ASP A 1 232 ? 12.728 -9.276 -0.134 1.00 96.56 232 ASP A C 1
ATOM 1763 O O . ASP A 1 232 ? 13.285 -9.275 0.962 1.00 96.56 232 ASP A O 1
ATOM 1767 N N . LEU A 1 233 ? 11.676 -8.486 -0.382 1.00 96.44 233 LEU A N 1
ATOM 1768 C CA . LEU A 1 233 ? 11.108 -7.590 0.627 1.00 96.44 233 LEU A CA 1
ATOM 1769 C C . LEU A 1 233 ? 10.454 -8.372 1.775 1.00 96.44 233 LEU A C 1
ATOM 1771 O O . LEU A 1 233 ? 10.641 -8.020 2.940 1.00 96.44 233 LEU A O 1
ATOM 1775 N N . LEU A 1 234 ? 9.675 -9.407 1.455 1.00 95.25 234 LEU A N 1
ATOM 1776 C CA . LEU A 1 234 ? 8.960 -10.216 2.444 1.00 95.25 234 LEU A CA 1
ATOM 1777 C C . LEU A 1 234 ? 9.925 -11.011 3.328 1.00 95.25 234 LEU A C 1
ATOM 1779 O O . LEU A 1 234 ? 9.715 -11.067 4.535 1.00 95.25 234 LEU A O 1
ATOM 1783 N N . ALA A 1 235 ? 11.015 -11.540 2.765 1.00 95.38 235 ALA A N 1
ATOM 1784 C CA . ALA A 1 235 ? 12.039 -12.270 3.513 1.00 95.38 235 ALA A CA 1
ATOM 1785 C C . ALA A 1 235 ? 12.773 -11.412 4.565 1.00 95.38 235 ALA A C 1
ATOM 1787 O O . ALA A 1 235 ? 13.378 -11.950 5.492 1.00 95.38 235 ALA A O 1
ATOM 1788 N N . LEU A 1 236 ? 12.734 -10.081 4.434 1.00 95.50 236 LEU A N 1
ATOM 1789 C CA . LEU A 1 236 ? 13.328 -9.142 5.392 1.00 95.50 236 LEU A CA 1
ATOM 1790 C C . LEU A 1 236 ? 12.383 -8.763 6.542 1.00 95.50 236 LEU A C 1
ATOM 1792 O O . LEU A 1 236 ? 12.799 -8.051 7.461 1.00 95.50 236 LEU A O 1
ATOM 1796 N N . LEU A 1 237 ? 11.117 -9.183 6.492 1.00 93.44 237 LEU A N 1
ATOM 1797 C CA . LEU A 1 237 ? 10.084 -8.815 7.456 1.00 93.44 237 LEU A CA 1
ATOM 1798 C C . LEU A 1 237 ? 9.648 -10.035 8.289 1.00 93.44 237 LEU A C 1
ATOM 1800 O O . LEU A 1 237 ? 9.771 -11.166 7.827 1.00 93.44 237 LEU A O 1
ATOM 1804 N N . PRO A 1 238 ? 9.151 -9.828 9.524 1.00 89.81 238 PRO A N 1
ATOM 1805 C CA . PRO A 1 238 ? 8.635 -10.912 10.355 1.00 89.81 238 PRO A CA 1
ATOM 1806 C C . PRO A 1 238 ? 7.505 -11.684 9.669 1.00 89.81 238 PRO A C 1
ATOM 1808 O O . PRO A 1 238 ? 6.649 -11.078 9.011 1.00 89.81 238 PRO A O 1
ATOM 1811 N N . ASP A 1 239 ? 7.470 -12.999 9.892 1.00 84.62 239 ASP A N 1
ATOM 1812 C CA . ASP A 1 239 ? 6.416 -13.861 9.367 1.00 84.62 239 ASP A CA 1
ATOM 1813 C C . ASP A 1 239 ? 5.050 -13.445 9.958 1.00 84.62 239 ASP A C 1
ATOM 1815 O O . ASP A 1 239 ? 4.916 -13.285 11.179 1.00 84.62 239 ASP A O 1
ATOM 1819 N N . PRO A 1 240 ? 4.012 -13.233 9.129 1.00 72.00 240 PRO A N 1
ATOM 1820 C CA . PRO A 1 240 ? 2.663 -12.961 9.615 1.00 72.00 240 PRO A CA 1
ATOM 1821 C C . PRO A 1 240 ? 2.027 -14.080 10.464 1.00 72.00 240 PRO A C 1
ATOM 1823 O O . PRO A 1 240 ? 0.978 -13.818 11.061 1.00 72.00 240 PRO A O 1
ATOM 1826 N N . GLU A 1 241 ? 2.582 -15.296 10.501 1.00 66.94 241 GLU A N 1
ATOM 1827 C CA . GLU A 1 241 ? 2.065 -16.446 11.267 1.00 66.94 241 GLU A CA 1
ATOM 1828 C C . GLU A 1 241 ? 2.723 -16.623 12.653 1.00 66.94 241 GLU A C 1
ATOM 1830 O O . GLU A 1 241 ? 2.109 -17.192 13.567 1.00 66.94 241 GLU A O 1
ATOM 1835 N N . ASP A 1 242 ? 3.896 -16.017 12.867 1.00 59.06 242 ASP A N 1
ATOM 1836 C CA . ASP A 1 242 ? 4.647 -16.047 14.136 1.00 59.06 242 ASP A CA 1
ATOM 1837 C C . ASP A 1 242 ? 3.975 -15.245 15.276 1.00 59.06 242 ASP A C 1
ATOM 1839 O O . ASP A 1 242 ? 4.394 -15.294 16.435 1.00 59.06 242 ASP A O 1
ATOM 1843 N N . GLU A 1 243 ? 2.880 -14.528 14.995 1.00 52.66 243 GLU A N 1
ATOM 1844 C CA . GLU A 1 243 ? 2.071 -13.836 16.013 1.00 52.66 243 GLU A CA 1
ATOM 1845 C C . GLU A 1 243 ? 1.250 -14.801 16.892 1.00 52.66 243 GLU A C 1
ATOM 1847 O O . GLU A 1 243 ? 0.703 -14.401 17.928 1.00 52.66 243 GLU A O 1
ATOM 1852 N N . THR A 1 244 ? 1.187 -16.087 16.530 1.00 42.41 244 THR A N 1
ATOM 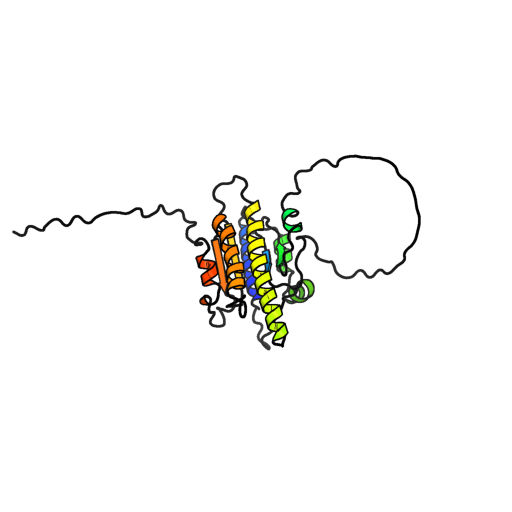1853 C CA . THR A 1 244 ? 0.702 -17.132 17.433 1.00 42.41 244 THR A CA 1
ATOM 1854 C C . THR A 1 244 ? 1.850 -17.579 18.332 1.00 42.41 244 THR A C 1
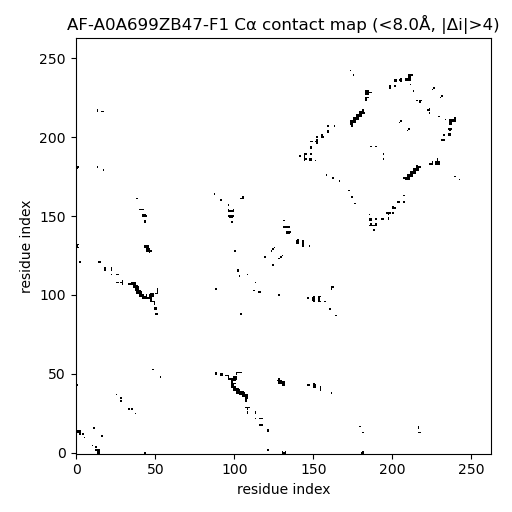ATOM 1856 O O . THR A 1 244 ? 2.752 -18.288 17.915 1.00 42.41 244 THR A O 1
ATOM 1859 N N . GLY A 1 245 ? 1.836 -17.152 19.596 1.00 41.50 245 GLY A N 1
ATOM 1860 C CA . GLY A 1 245 ? 2.804 -17.587 20.606 1.00 41.50 245 GLY A CA 1
ATOM 1861 C C . GLY A 1 245 ? 2.707 -19.082 20.927 1.00 41.50 245 GLY A C 1
ATOM 1862 O O . GLY A 1 245 ? 2.307 -19.444 22.033 1.00 41.50 245 GLY A O 1
ATOM 1863 N N . ALA A 1 246 ? 3.085 -19.947 19.990 1.00 32.59 246 ALA A N 1
ATOM 1864 C CA . ALA A 1 246 ? 3.448 -21.318 20.275 1.00 32.59 246 ALA A CA 1
ATOM 1865 C C . ALA A 1 246 ? 4.822 -21.290 20.970 1.00 32.59 246 ALA A C 1
ATOM 1867 O O . ALA A 1 246 ? 5.769 -20.701 20.442 1.00 32.59 246 ALA A O 1
ATOM 1868 N N . PRO A 1 247 ? 4.956 -21.853 22.183 1.00 37.00 247 PRO A N 1
ATOM 1869 C CA . PRO A 1 247 ? 6.249 -21.940 22.838 1.00 37.00 247 PRO A CA 1
ATOM 1870 C C . PRO A 1 247 ? 7.180 -22.765 21.951 1.00 37.00 247 PRO A C 1
ATOM 1872 O O . PRO A 1 247 ? 6.804 -23.834 21.470 1.00 37.00 247 PRO A O 1
ATOM 1875 N N . GLY A 1 248 ? 8.380 -22.231 21.725 1.00 35.34 248 GLY A N 1
ATOM 1876 C CA . GLY A 1 248 ? 9.378 -22.846 20.868 1.00 35.34 248 GLY A CA 1
ATOM 1877 C C . GLY A 1 248 ? 9.560 -24.329 21.173 1.00 35.34 248 GLY A C 1
ATOM 1878 O O . GLY A 1 248 ? 9.635 -24.737 22.333 1.00 35.34 248 GLY A O 1
ATOM 1879 N N . HIS A 1 249 ? 9.686 -25.125 20.115 1.00 36.06 249 HIS A N 1
ATOM 1880 C CA . HIS A 1 249 ? 10.353 -26.417 20.185 1.00 36.06 249 HIS A CA 1
ATOM 1881 C C . HIS A 1 249 ? 11.829 -26.178 20.543 1.00 36.06 249 HIS A C 1
ATOM 1883 O O . HIS A 1 249 ? 12.717 -26.164 19.694 1.00 36.06 249 HIS A O 1
ATOM 1889 N N . GLN A 1 250 ? 12.086 -25.937 21.830 1.00 36.91 250 GLN A N 1
ATOM 1890 C CA . GLN A 1 250 ? 13.363 -26.280 22.432 1.00 36.91 250 GLN A CA 1
ATOM 1891 C C . GLN A 1 250 ? 13.439 -27.804 22.477 1.00 36.91 250 GLN A C 1
ATOM 1893 O O . GLN A 1 250 ? 12.463 -28.471 22.813 1.00 36.91 250 GLN A O 1
ATOM 1898 N N . GLY A 1 251 ? 14.585 -28.327 22.054 1.00 44.31 251 GLY A N 1
ATOM 1899 C CA . GLY A 1 251 ? 14.766 -29.724 21.705 1.00 44.31 251 GLY A CA 1
ATOM 1900 C C . GLY A 1 251 ? 14.347 -30.734 22.770 1.00 44.31 251 GLY A C 1
ATOM 1901 O O . GLY A 1 251 ? 14.738 -30.659 23.930 1.00 44.31 251 GLY A O 1
ATOM 1902 N N . GLU A 1 252 ? 13.672 -31.768 22.293 1.00 37.06 252 GLU A N 1
ATOM 1903 C CA . GLU A 1 252 ? 13.870 -33.135 22.755 1.00 37.06 252 GLU A CA 1
ATOM 1904 C C . GLU A 1 252 ? 14.666 -33.807 21.626 1.00 37.06 252 GLU A C 1
ATOM 1906 O O . GLU A 1 252 ? 14.318 -33.708 20.457 1.00 37.06 252 GLU A O 1
ATOM 1911 N N . GLY A 1 253 ? 15.831 -34.391 21.835 1.00 37.78 253 GLY A N 1
ATOM 1912 C CA . GLY A 1 253 ? 16.202 -35.223 22.958 1.00 37.78 253 GLY A CA 1
ATOM 1913 C C . GLY A 1 253 ? 16.821 -36.460 22.324 1.00 37.78 253 GLY A C 1
ATOM 1914 O O . GLY A 1 253 ? 16.134 -37.257 21.694 1.00 37.78 253 GLY A O 1
ATOM 1915 N N . GLN A 1 254 ? 18.146 -36.529 22.411 1.00 38.84 254 GLN A N 1
ATOM 1916 C CA . GLN A 1 254 ? 19.001 -37.684 22.157 1.00 38.84 254 GLN A CA 1
ATOM 1917 C C . GLN A 1 254 ? 18.241 -39.027 22.220 1.00 38.84 254 GLN A C 1
ATOM 1919 O O . GLN A 1 254 ? 17.727 -39.391 23.274 1.00 38.84 254 GLN A O 1
ATOM 1924 N N . LEU A 1 255 ? 18.230 -39.800 21.130 1.00 42.38 255 LEU A N 1
ATOM 1925 C CA . LEU A 1 255 ? 17.905 -41.228 21.186 1.00 42.38 255 LEU A CA 1
ATOM 1926 C C . LEU A 1 255 ? 19.040 -41.952 21.933 1.00 42.38 255 LEU A C 1
ATOM 1928 O O . LEU A 1 255 ? 20.169 -41.944 21.432 1.00 42.38 255 LEU A O 1
ATOM 1932 N N . PRO A 1 256 ? 18.806 -42.610 23.084 1.00 40.53 256 PRO A N 1
ATOM 1933 C CA . PRO A 1 256 ? 19.773 -43.552 23.611 1.00 40.53 256 PRO A CA 1
ATOM 1934 C C . PRO A 1 256 ? 19.566 -44.890 22.895 1.00 40.53 256 PRO A C 1
ATOM 1936 O O . PRO A 1 256 ? 18.625 -45.636 23.159 1.00 40.53 256 PRO A O 1
ATOM 1939 N N . SER A 1 257 ? 20.467 -45.200 21.970 1.00 47.28 257 SER A N 1
ATOM 1940 C CA . SER A 1 257 ? 20.649 -46.546 21.433 1.00 47.28 257 SER A CA 1
ATOM 1941 C C . SER A 1 257 ? 21.131 -47.483 22.549 1.00 47.28 257 SER A C 1
ATOM 1943 O O . SER A 1 257 ? 22.304 -47.459 22.922 1.00 47.28 257 SER A O 1
ATOM 1945 N N . GLY A 1 258 ? 20.217 -48.290 23.093 1.00 36.97 258 GLY A N 1
ATOM 1946 C CA . GLY A 1 258 ? 20.496 -49.416 23.991 1.00 36.97 258 GLY A CA 1
ATOM 1947 C C . GLY A 1 258 ? 20.202 -50.757 23.299 1.00 36.97 258 GLY A C 1
ATOM 1948 O O . GLY A 1 258 ? 19.291 -50.817 22.472 1.00 36.97 258 GLY A O 1
ATOM 1949 N N . PRO A 1 259 ? 20.967 -51.830 23.578 1.00 50.53 259 PRO A N 1
ATOM 1950 C CA . PRO A 1 259 ? 20.987 -53.026 22.744 1.00 50.53 259 PRO A CA 1
ATOM 1951 C C . PRO A 1 259 ? 19.824 -53.977 23.053 1.00 50.53 259 PRO A C 1
ATOM 1953 O O . PRO A 1 259 ? 19.510 -54.252 24.211 1.00 50.53 259 PRO A O 1
ATOM 1956 N N . LEU A 1 260 ? 19.240 -54.544 21.998 1.00 39.47 260 LEU A N 1
ATOM 1957 C CA . LEU A 1 260 ? 18.353 -55.703 22.071 1.00 39.47 260 LEU A CA 1
ATOM 1958 C C . LEU A 1 260 ? 19.183 -56.942 22.443 1.00 39.47 260 LEU A C 1
ATOM 1960 O O . LEU A 1 260 ? 19.999 -57.406 21.649 1.00 39.47 260 LEU A O 1
ATOM 1964 N N . LYS A 1 261 ? 18.976 -57.484 23.648 1.00 43.78 261 LYS A N 1
ATOM 1965 C CA . LYS A 1 261 ? 19.324 -58.879 23.950 1.00 43.78 261 LYS A CA 1
ATOM 1966 C C . LYS A 1 261 ? 18.247 -59.773 23.337 1.00 43.78 261 LYS A C 1
ATOM 1968 O O . LYS A 1 261 ? 17.083 -59.651 23.708 1.00 43.78 261 LYS A O 1
ATOM 1973 N N . GLN A 1 262 ? 18.650 -60.633 22.408 1.00 46.06 262 GLN A N 1
ATOM 1974 C CA . GLN A 1 262 ? 17.888 -61.814 22.006 1.00 46.06 262 GLN A CA 1
ATOM 1975 C C . GLN A 1 262 ? 18.222 -62.983 22.942 1.00 46.06 262 GLN A C 1
ATOM 1977 O O . GLN A 1 262 ? 19.313 -63.019 23.519 1.00 46.06 262 GLN A O 1
ATOM 1982 N N . GLU A 1 263 ? 17.228 -63.855 23.107 1.00 38.00 263 GLU A N 1
ATOM 1983 C CA . GLU A 1 263 ? 17.267 -65.166 23.773 1.00 38.00 263 GLU A CA 1
ATOM 1984 C C . GLU A 1 263 ? 18.394 -66.085 23.283 1.00 38.00 263 GLU A C 1
ATOM 1986 O O . GLU A 1 263 ? 18.767 -66.000 22.089 1.00 38.00 263 GLU A O 1
#

Sequence (263 aa):
MDVLAGDEDEGQTCYELAKQAILEFMQSKAAAASKDEVAVVFYNTVRYSLAAGDIPSGSGSDSDRSVDGSGSSVDGRRLPERGTSGTKIEMLNDLHLPHVYVLVARSQPSVDNIRKLLELSAHDFMNDIGSLQAGEGQQQQEALAKSAAEALHAALWTAHVCLQGGRGGQARVGYRLIIFSNTEDPLAGQTASMRQHVLDRARPLHDLQISCRFFPLVAAVRPFDSTLFWDDLLALLPDPEDETGAPGHQGEGQLPSGPLKQE

Solvent-accessible surface area (backbone atoms only — not comparable to full-atom values): 16490 Å² total; per-residue (Å²): 107,76,81,82,78,67,84,97,55,99,67,81,45,58,60,54,52,51,50,50,56,52,49,53,51,41,50,53,40,41,75,66,66,48,86,59,65,47,63,41,73,49,52,31,21,65,40,47,43,67,52,75,78,79,74,82,76,77,88,78,91,76,92,79,86,83,90,86,84,89,86,82,89,83,90,78,95,69,80,80,77,86,70,94,77,69,87,70,62,60,76,53,51,77,47,90,36,58,23,22,28,50,80,36,64,77,35,58,59,41,74,66,61,52,47,57,59,69,69,54,40,75,67,53,41,51,73,74,38,27,49,66,68,89,50,98,44,75,70,47,39,53,54,47,30,51,48,34,39,50,3,51,37,35,41,49,48,49,52,38,58,63,57,59,80,65,76,74,89,65,81,87,75,84,42,75,48,76,46,78,42,76,64,48,45,63,50,56,95,57,53,72,68,56,54,49,59,39,51,59,48,33,51,67,29,32,77,64,53,28,17,61,46,79,42,62,57,46,51,84,82,41,94,69,56,45,78,72,40,51,49,65,50,53,74,54,29,45,63,70,71,67,79,58,85,68,81,76,88,70,83,84,73,85,83,82,91,73,84,85,82,77,135

Organism: Haematococcus lacustris (NCBI:txid44745)